Protein AF-A0A8S0TX26-F1 (afdb_monomer_lite)

pLDDT: mean 80.78, std 22.2, range [23.48, 98.69]

InterPro domains:
  IPR025846 Trichome birefringence-like, N-terminal domain [PF14416] (56-109)
  IPR026057 Trichome birefringence-like, C-terminal domain [PF13839] (110-289)
  IPR029962 Trichome birefringence-like family [PTHR32285] (37-302)

Sequence (323 aa):
MASTHKLILGRWKIIYSFPSIAGLFFIAYVIGALYLRGDSQRVLENQMMPNDSILHCNLFSGKWVYDNISYPSYKGNQCSLMEEDFACEKYGRKDLNYQKWRWQPNDCDLPRFNATALLEKLRGKKLTFAGDSLNRNQFMSMVCLIESSFPPSSFKSLIFKENSIIFKATDYNATIEFYWSPLLVESNCDYMASHGVRDRIFRVHAIEKHARKWTDADILVFDSYMWWLLPKMKLLWGSFGNSDAIYKEVGMRHRRYEMALNTWSDWLEFHVNRTRTKLFFMSLSPYHSVYVYYFLLMKGKTNKIKIKIQGLHDRKMAKMLVE

Structure (mmCIF, N/CA/C/O backbone):
data_AF-A0A8S0TX26-F1
#
_entry.id   AF-A0A8S0TX26-F1
#
loop_
_atom_site.group_PDB
_atom_site.id
_atom_site.type_symbol
_atom_site.label_atom_id
_atom_site.label_alt_id
_atom_site.label_comp_id
_atom_site.label_asym_id
_atom_site.label_entity_id
_atom_site.label_seq_id
_atom_site.pdbx_PDB_ins_code
_atom_site.Cartn_x
_atom_site.Cartn_y
_atom_site.Cartn_z
_atom_site.occupancy
_atom_site.B_iso_or_equiv
_atom_site.auth_seq_id
_atom_site.auth_comp_id
_atom_site.auth_asym_id
_atom_site.auth_atom_id
_atom_site.pdbx_PDB_model_num
ATOM 1 N N . MET A 1 1 ? 13.507 -79.087 66.111 1.00 37.75 1 MET A N 1
ATOM 2 C CA . MET A 1 1 ? 13.582 -77.901 65.232 1.00 37.75 1 MET A CA 1
ATOM 3 C C . MET A 1 1 ? 12.193 -77.603 64.698 1.00 37.75 1 MET A C 1
ATOM 5 O O . MET A 1 1 ? 11.712 -78.331 63.847 1.00 37.75 1 MET A O 1
ATOM 9 N N . ALA A 1 2 ? 11.552 -76.566 65.224 1.00 36.03 2 ALA A N 1
ATOM 10 C CA . ALA A 1 2 ? 10.431 -75.883 64.589 1.00 36.03 2 ALA A CA 1
ATOM 11 C C . ALA A 1 2 ? 10.483 -74.439 65.099 1.00 36.03 2 ALA A C 1
ATOM 13 O O . ALA A 1 2 ? 10.298 -74.195 66.287 1.00 36.03 2 ALA A O 1
ATOM 14 N N . SER A 1 3 ? 10.853 -73.513 64.218 1.00 34.75 3 SER A N 1
ATOM 15 C CA . SER A 1 3 ? 10.916 -72.078 64.489 1.00 34.75 3 SER A CA 1
ATOM 16 C C . SER A 1 3 ? 9.966 -71.390 63.518 1.00 34.75 3 SER A C 1
ATOM 18 O O . SER A 1 3 ? 10.126 -71.460 62.302 1.00 34.75 3 SER A O 1
ATOM 20 N N . THR A 1 4 ? 8.924 -70.808 64.092 1.00 35.38 4 THR A N 1
ATOM 21 C CA . THR A 1 4 ? 7.819 -70.086 63.464 1.00 35.38 4 THR A CA 1
ATOM 22 C C . THR A 1 4 ? 8.268 -68.758 62.850 1.00 35.38 4 THR A C 1
ATOM 24 O O . THR A 1 4 ? 8.725 -67.870 63.568 1.00 35.38 4 THR A O 1
ATOM 27 N N . HIS A 1 5 ? 8.045 -68.577 61.546 1.00 37.78 5 HIS A N 1
ATOM 28 C CA . HIS A 1 5 ? 8.129 -67.276 60.877 1.00 37.78 5 HIS A CA 1
ATOM 29 C C . HIS A 1 5 ? 6.822 -66.486 61.062 1.00 37.78 5 HIS A C 1
ATOM 31 O O . HIS A 1 5 ? 5.750 -66.934 60.660 1.00 37.78 5 HIS A O 1
ATOM 37 N N . LYS A 1 6 ? 6.914 -65.292 61.661 1.00 37.41 6 LYS A N 1
ATOM 38 C CA . LYS A 1 6 ? 5.826 -64.304 61.724 1.00 37.41 6 LYS A CA 1
ATOM 39 C C . LYS A 1 6 ? 5.833 -63.440 60.457 1.00 37.41 6 LYS A C 1
ATOM 41 O O . LYS A 1 6 ? 6.790 -62.712 60.215 1.00 37.41 6 LYS A O 1
ATOM 46 N N . LEU A 1 7 ? 4.746 -63.498 59.687 1.00 35.72 7 LEU A N 1
ATOM 47 C CA . LEU A 1 7 ? 4.409 -62.543 58.627 1.00 35.72 7 LEU A CA 1
ATOM 48 C C . LEU A 1 7 ? 3.854 -61.255 59.256 1.00 35.72 7 LEU A C 1
ATOM 50 O O . LEU A 1 7 ? 2.847 -61.285 59.961 1.00 35.72 7 LEU A O 1
ATOM 54 N N . ILE A 1 8 ? 4.515 -60.123 59.007 1.00 41.69 8 ILE A N 1
ATOM 55 C CA . ILE A 1 8 ? 4.059 -58.790 59.417 1.00 41.69 8 ILE A CA 1
ATOM 56 C C . ILE A 1 8 ? 3.176 -58.225 58.297 1.00 41.69 8 ILE A C 1
ATOM 58 O O . ILE A 1 8 ? 3.664 -57.901 57.217 1.00 41.69 8 ILE A O 1
ATOM 62 N N . LEU A 1 9 ? 1.871 -58.103 58.556 1.00 35.81 9 LEU A N 1
ATOM 63 C CA . LEU A 1 9 ? 0.909 -57.416 57.689 1.00 35.81 9 LEU A CA 1
ATOM 64 C C . LEU A 1 9 ? 0.929 -55.907 57.991 1.00 35.81 9 LEU A C 1
ATOM 66 O O . LEU A 1 9 ? 0.431 -55.458 59.024 1.00 35.81 9 LEU A O 1
ATOM 70 N N . GLY A 1 10 ? 1.513 -55.119 57.087 1.00 40.06 10 GLY A N 1
ATOM 71 C CA . GLY A 1 10 ? 1.487 -53.656 57.139 1.00 40.06 10 GLY A CA 1
ATOM 72 C C . GLY A 1 10 ? 0.103 -53.100 56.790 1.00 40.06 10 GLY A C 1
ATOM 73 O O . GLY A 1 10 ? -0.396 -53.287 55.682 1.00 40.06 10 GLY A O 1
ATOM 74 N N . ARG A 1 11 ? -0.521 -52.394 57.739 1.00 36.84 11 ARG A N 1
ATOM 75 C CA . ARG A 1 11 ? -1.767 -51.633 57.548 1.00 36.84 11 ARG A CA 1
ATOM 76 C C . ARG A 1 11 ? -1.481 -50.376 56.715 1.00 36.84 11 ARG A C 1
ATOM 78 O O . ARG A 1 11 ? -0.851 -49.447 57.213 1.00 36.84 11 ARG A O 1
ATOM 85 N N . TRP A 1 12 ? -1.996 -50.305 55.491 1.00 34.91 12 TRP A N 1
ATOM 86 C CA . TRP A 1 12 ? -2.067 -49.051 54.736 1.00 34.91 12 TRP A CA 1
ATOM 87 C C . TRP A 1 12 ? -3.161 -48.158 55.343 1.00 34.91 12 TRP A C 1
ATOM 89 O O . TRP A 1 12 ? -4.347 -48.467 55.248 1.00 34.91 12 TRP A O 1
ATOM 99 N N . LYS A 1 13 ? -2.777 -47.055 55.997 1.00 34.38 13 LYS A N 1
ATOM 100 C CA . LYS A 1 13 ? -3.702 -45.962 56.339 1.00 34.38 13 LYS A CA 1
ATOM 101 C C . LYS A 1 13 ? -3.802 -45.031 55.131 1.00 34.38 13 LYS A C 1
ATOM 103 O O . LYS A 1 13 ? -2.868 -44.285 54.859 1.00 34.38 13 LYS A O 1
ATOM 108 N N . ILE A 1 14 ? -4.936 -45.051 54.435 1.00 44.44 14 ILE A N 1
ATOM 109 C CA . ILE A 1 14 ? -5.301 -43.993 53.487 1.00 44.44 14 ILE A CA 1
ATOM 110 C C . ILE A 1 14 ? -5.726 -42.785 54.326 1.00 44.44 14 ILE A C 1
ATOM 112 O O . ILE A 1 14 ? -6.793 -42.782 54.937 1.00 44.44 14 ILE A O 1
ATOM 116 N N . ILE A 1 15 ? -4.851 -41.786 54.415 1.00 39.59 15 ILE A N 1
ATOM 117 C CA . ILE A 1 15 ? -5.167 -40.485 55.005 1.00 39.59 15 ILE A CA 1
ATOM 118 C C . ILE A 1 15 ? -5.748 -39.634 53.876 1.00 39.59 15 ILE A C 1
ATOM 120 O O . ILE A 1 15 ? -5.020 -39.217 52.978 1.00 39.59 15 ILE A O 1
ATOM 124 N N . TYR A 1 16 ? -7.056 -39.379 53.907 1.00 42.09 16 TYR A N 1
ATOM 125 C CA . TYR A 1 16 ? -7.650 -38.334 53.078 1.00 42.09 16 TYR A CA 1
ATOM 126 C C . TYR A 1 16 ? -7.205 -36.977 53.630 1.00 42.09 16 TYR A C 1
ATOM 128 O O . TYR A 1 16 ? -7.664 -36.534 54.681 1.00 42.09 16 TYR A O 1
ATOM 136 N N . SER A 1 17 ? -6.264 -36.336 52.938 1.00 46.31 17 SER A N 1
ATOM 137 C CA . SER A 1 17 ? -5.929 -34.933 53.168 1.00 46.31 17 SER A CA 1
ATOM 138 C C . SER A 1 17 ? -7.065 -34.092 52.586 1.00 46.31 17 SER A C 1
ATOM 140 O O . SER A 1 17 ? -7.283 -34.094 51.375 1.00 46.31 17 SER A O 1
ATOM 142 N N . PHE A 1 18 ? -7.837 -33.426 53.448 1.00 52.75 18 PHE A N 1
ATOM 143 C CA . PHE A 1 18 ? -8.788 -32.407 53.011 1.00 52.75 18 PHE A CA 1
ATOM 144 C C . PHE A 1 18 ? -8.022 -31.360 52.187 1.00 52.75 18 PHE A C 1
ATOM 146 O O . PHE A 1 18 ? -6.988 -30.880 52.664 1.00 52.75 18 PHE A O 1
ATOM 153 N N . PRO A 1 19 ? -8.478 -30.985 50.977 1.00 55.34 19 PRO A N 1
ATOM 154 C CA . PRO A 1 19 ? -7.856 -29.882 50.267 1.00 55.34 19 PRO A CA 1
ATOM 155 C C . PRO A 1 19 ? -7.955 -28.652 51.169 1.00 55.34 19 PRO A C 1
ATOM 157 O O . PRO A 1 19 ? -9.045 -28.275 51.600 1.00 55.34 19 PRO A O 1
ATOM 160 N N . SER A 1 20 ? -6.801 -28.064 51.499 1.00 73.44 20 SER A N 1
ATOM 161 C CA . SER A 1 20 ? -6.730 -26.776 52.188 1.00 73.44 20 SER A CA 1
ATOM 162 C C . SER A 1 20 ? -7.726 -25.818 51.534 1.00 73.44 20 SER A C 1
ATOM 164 O O . SER A 1 20 ? -7.831 -25.791 50.307 1.00 73.44 20 SER A O 1
ATOM 166 N N . ILE A 1 21 ? -8.453 -25.033 52.331 1.00 74.88 21 ILE A N 1
ATOM 167 C CA . ILE A 1 21 ? -9.421 -24.031 51.851 1.00 74.88 21 ILE A CA 1
ATOM 168 C C . ILE A 1 21 ? -8.802 -23.156 50.739 1.00 74.88 21 ILE A C 1
ATOM 170 O O . ILE A 1 21 ? -9.473 -22.811 49.768 1.00 74.88 21 ILE A O 1
ATOM 174 N N . ALA A 1 22 ? -7.491 -22.897 50.809 1.00 75.12 22 ALA A N 1
ATOM 175 C CA . ALA A 1 22 ? -6.730 -22.200 49.772 1.00 75.12 22 ALA A CA 1
ATOM 176 C C . ALA A 1 22 ? -6.730 -22.910 48.398 1.00 75.12 22 ALA A C 1
ATOM 178 O O . ALA A 1 22 ? -6.797 -22.252 47.363 1.00 75.12 22 ALA A O 1
ATOM 179 N N . GLY A 1 23 ? -6.695 -24.244 48.368 1.00 79.06 23 GLY A N 1
ATOM 180 C CA . GLY A 1 23 ? -6.759 -25.040 47.140 1.00 79.06 23 GLY A CA 1
ATOM 181 C C . GLY A 1 23 ? -8.124 -24.967 46.453 1.00 79.06 23 GLY A C 1
ATOM 182 O O . GLY A 1 23 ? -8.186 -24.891 45.228 1.00 79.06 23 GLY A O 1
ATOM 183 N N . LEU A 1 24 ? -9.215 -24.903 47.225 1.00 82.88 24 LEU A N 1
ATOM 184 C CA . LEU A 1 24 ? -10.562 -24.707 46.676 1.00 82.88 24 LEU A CA 1
ATOM 185 C C . LEU A 1 24 ? -10.712 -23.321 46.038 1.00 82.88 24 LEU A C 1
ATOM 187 O O . LEU A 1 24 ? -11.251 -23.215 44.937 1.00 82.88 24 LEU A O 1
ATOM 191 N N . PHE A 1 25 ? -10.171 -22.275 46.673 1.00 84.31 25 PHE A N 1
ATOM 192 C CA . PHE A 1 25 ? -10.143 -20.932 46.086 1.00 84.31 25 PHE A CA 1
ATOM 193 C C . PHE A 1 25 ? -9.295 -20.865 44.813 1.00 84.31 25 PHE A C 1
ATOM 195 O O . PHE A 1 25 ? -9.702 -20.218 43.851 1.00 84.31 25 PHE A O 1
ATOM 202 N N . PHE A 1 26 ? -8.159 -21.565 44.767 1.00 84.38 26 PHE A N 1
ATOM 203 C CA . PHE A 1 26 ? -7.331 -21.629 43.563 1.00 84.38 26 PHE A CA 1
ATOM 204 C C . PHE A 1 26 ? -8.058 -22.324 42.404 1.00 84.38 26 PHE A C 1
ATOM 206 O O . PHE A 1 26 ? -8.065 -21.813 41.288 1.00 84.38 26 PHE A O 1
ATOM 213 N N . ILE A 1 27 ? -8.738 -23.445 42.666 1.00 86.81 27 ILE A N 1
ATOM 214 C CA . ILE A 1 27 ? -9.533 -24.151 41.651 1.00 86.81 27 ILE A CA 1
ATOM 215 C C . ILE A 1 27 ? -10.696 -23.275 41.168 1.00 86.81 27 ILE A C 1
ATOM 217 O O . ILE A 1 27 ? -10.902 -23.152 39.963 1.00 86.81 27 ILE A O 1
ATOM 221 N N . ALA A 1 28 ? -11.421 -22.620 42.080 1.00 86.88 28 ALA A N 1
ATOM 222 C CA . ALA A 1 28 ? -12.508 -21.709 41.722 1.00 86.88 28 ALA A CA 1
ATOM 223 C C . ALA A 1 28 ? -12.010 -20.515 40.892 1.00 86.88 28 ALA A C 1
ATOM 225 O O . ALA A 1 28 ? -12.652 -20.142 39.913 1.00 86.88 28 ALA A O 1
ATOM 226 N N . TYR A 1 29 ? -10.841 -19.960 41.230 1.00 89.38 29 TYR A N 1
ATOM 227 C CA . TYR A 1 29 ? -10.194 -18.906 40.450 1.00 89.38 29 TYR A CA 1
ATOM 228 C C . TYR A 1 29 ? -9.808 -19.388 39.048 1.00 89.38 29 TYR A C 1
ATOM 230 O O . TYR A 1 29 ? -10.101 -18.706 38.070 1.00 89.38 29 TYR A O 1
ATOM 238 N N . VAL A 1 30 ? -9.206 -20.576 38.924 1.00 88.69 30 VAL A N 1
ATOM 239 C CA . VAL A 1 30 ? -8.825 -21.155 37.626 1.00 88.69 30 VAL A CA 1
ATOM 240 C C . VAL A 1 30 ? -10.058 -21.436 36.767 1.00 88.69 30 VAL A C 1
ATOM 242 O O . VAL A 1 30 ? -10.069 -21.079 35.592 1.00 88.69 30 VAL A O 1
ATOM 245 N N . ILE A 1 31 ? -11.120 -22.011 37.338 1.00 85.81 31 ILE A N 1
ATOM 246 C CA . ILE A 1 31 ? -12.386 -22.251 36.628 1.00 85.81 31 ILE A CA 1
ATOM 247 C C . ILE A 1 31 ? -13.025 -20.922 36.217 1.00 85.81 31 ILE A C 1
ATOM 249 O O . ILE A 1 31 ? -13.437 -20.785 35.069 1.00 85.81 31 ILE A O 1
ATOM 253 N N . GLY A 1 32 ? -13.053 -19.927 37.108 1.00 84.56 32 GLY A N 1
ATOM 254 C CA . GLY A 1 32 ? -13.553 -18.587 36.806 1.00 84.56 32 GLY A CA 1
ATOM 255 C C . GLY A 1 32 ? -12.766 -17.914 35.681 1.00 84.56 32 GLY A C 1
ATOM 256 O O . GLY A 1 32 ? -13.361 -17.386 34.747 1.00 84.56 32 GLY A O 1
ATOM 257 N N . ALA A 1 33 ? -11.436 -18.001 35.703 1.00 80.88 33 ALA A N 1
ATOM 258 C CA . ALA A 1 33 ? -10.572 -17.465 34.656 1.00 80.88 33 ALA A CA 1
ATOM 259 C C . ALA A 1 33 ? -10.767 -18.187 33.312 1.00 80.88 33 ALA A C 1
ATOM 261 O O . ALA A 1 33 ? -10.815 -17.537 32.269 1.00 80.88 33 ALA A O 1
ATOM 262 N N . LEU A 1 34 ? -10.919 -19.516 33.319 1.00 80.38 34 LEU A N 1
ATOM 263 C CA . LEU A 1 34 ? -11.203 -20.302 32.114 1.00 80.38 34 LEU A CA 1
ATOM 264 C C . LEU A 1 34 ? -12.598 -20.007 31.553 1.00 80.38 34 LEU A C 1
ATOM 266 O O . LEU A 1 34 ? -12.746 -19.899 30.337 1.00 80.38 34 LEU A O 1
ATOM 270 N N . TYR A 1 35 ? -13.598 -19.828 32.417 1.00 81.88 35 TYR A N 1
ATOM 271 C CA . TYR A 1 35 ? -14.960 -19.480 32.018 1.00 81.88 35 TYR A CA 1
ATOM 272 C C . TYR A 1 35 ? -15.019 -18.070 31.421 1.00 81.88 35 TYR A C 1
ATOM 274 O O . TYR A 1 35 ? -15.540 -17.895 30.324 1.00 81.88 35 TYR A O 1
ATOM 282 N N . LEU A 1 36 ? -14.395 -17.082 32.074 1.00 76.06 36 LEU A N 1
ATOM 283 C CA . LEU A 1 36 ? -14.297 -15.709 31.566 1.00 76.06 36 LEU A CA 1
ATOM 284 C C . LEU A 1 36 ? -13.525 -15.639 30.241 1.00 76.06 36 LEU A C 1
ATOM 286 O O . LEU A 1 36 ? -13.911 -14.900 29.336 1.00 76.06 36 LEU A O 1
ATOM 290 N N . ARG A 1 37 ? -12.461 -16.439 30.090 1.00 73.00 37 ARG A N 1
ATOM 291 C CA . ARG A 1 37 ? -11.714 -16.549 28.830 1.00 73.00 37 ARG A CA 1
ATOM 292 C C . ARG A 1 37 ? -12.554 -17.192 27.725 1.00 73.00 37 ARG A C 1
ATOM 294 O O . ARG A 1 37 ? -12.541 -16.697 26.603 1.00 73.00 37 ARG A O 1
ATOM 301 N N . GLY A 1 38 ? -13.290 -18.260 28.036 1.00 68.19 38 GLY A N 1
ATOM 302 C CA . GLY A 1 38 ? -14.172 -18.945 27.089 1.00 68.19 38 GLY A CA 1
ATOM 303 C C . GLY A 1 38 ? -15.346 -18.081 26.625 1.00 68.19 38 GLY A C 1
ATOM 304 O O . GLY A 1 38 ? -15.673 -18.082 25.440 1.00 68.19 38 GLY A O 1
ATOM 305 N N . ASP A 1 39 ? -15.939 -17.302 27.530 1.00 66.69 39 ASP A N 1
ATOM 306 C CA . ASP A 1 39 ? -17.042 -16.390 27.219 1.00 66.69 39 ASP A CA 1
ATOM 307 C C . ASP A 1 39 ? -16.563 -15.190 26.386 1.00 66.69 39 ASP A C 1
ATOM 309 O O . ASP A 1 39 ? -17.142 -14.872 25.348 1.00 66.69 39 ASP A O 1
ATOM 313 N N . SER A 1 40 ? -15.413 -14.604 26.743 1.00 62.31 40 SER A N 1
ATOM 314 C CA . SER A 1 40 ? -14.764 -13.562 25.935 1.00 62.31 40 SER A CA 1
ATOM 315 C C . SER A 1 40 ? -14.428 -14.050 24.522 1.00 62.31 40 SER A C 1
ATOM 317 O O . SER A 1 40 ? -14.649 -13.325 23.551 1.00 62.31 40 SER A O 1
ATOM 319 N N . GLN A 1 41 ? -13.948 -15.289 24.390 1.00 53.91 41 GLN A N 1
ATOM 320 C CA . GLN A 1 41 ? -13.608 -15.877 23.098 1.00 53.91 41 GLN A CA 1
ATOM 321 C C . GLN A 1 41 ? -14.856 -16.169 22.249 1.00 53.91 41 GLN A C 1
ATOM 323 O O . GLN A 1 41 ? -14.846 -15.877 21.057 1.00 53.91 41 GLN A O 1
ATOM 328 N N . ARG A 1 42 ? -15.959 -16.633 22.857 1.00 54.09 42 ARG A N 1
ATOM 329 C CA . ARG A 1 42 ? -17.259 -16.812 22.181 1.00 54.09 42 ARG A CA 1
ATOM 330 C C . ARG A 1 42 ? -17.886 -15.498 21.718 1.00 54.09 42 ARG A C 1
ATOM 332 O O . ARG A 1 42 ? -18.418 -15.426 20.612 1.00 54.09 42 ARG A O 1
ATOM 339 N N . VAL A 1 43 ? -17.829 -14.450 22.539 1.00 57.12 43 VAL A N 1
ATOM 340 C CA . VAL A 1 43 ? -18.325 -13.113 22.167 1.00 57.12 43 VAL A CA 1
ATOM 341 C C . VAL A 1 43 ? -17.514 -12.544 21.002 1.00 57.12 43 VAL A C 1
ATOM 343 O O . VAL A 1 43 ? -18.092 -12.000 20.060 1.00 57.12 43 VAL A O 1
ATOM 346 N N . LEU A 1 44 ? -16.191 -12.724 21.023 1.00 54.84 44 LEU A N 1
ATOM 347 C CA . LEU A 1 44 ? -15.311 -12.309 19.935 1.00 54.84 44 LEU A CA 1
ATOM 348 C C . LEU A 1 44 ? -15.602 -13.093 18.643 1.00 54.84 44 LEU A C 1
ATOM 350 O O . LEU A 1 44 ? -15.700 -12.493 17.577 1.00 54.84 44 LEU A O 1
ATOM 354 N N . GLU A 1 45 ? -15.814 -14.406 18.732 1.00 52.47 45 GLU A N 1
ATOM 355 C CA . GLU A 1 45 ? -16.151 -15.269 17.593 1.00 52.47 45 GLU A CA 1
ATOM 356 C C . GLU A 1 45 ? -17.492 -14.874 16.943 1.00 52.47 45 GLU A C 1
ATOM 358 O O . GLU A 1 45 ? -17.566 -14.710 15.723 1.00 52.47 45 GLU A O 1
ATOM 363 N N . ASN A 1 46 ? -18.512 -14.566 17.753 1.00 52.75 46 ASN A N 1
ATOM 364 C CA . ASN A 1 46 ? -19.806 -14.057 17.280 1.00 52.75 46 ASN A CA 1
ATOM 365 C C . ASN A 1 46 ? -19.719 -12.658 16.635 1.00 52.75 46 ASN A C 1
ATOM 367 O O . ASN A 1 46 ? -20.531 -12.334 15.772 1.00 52.75 46 ASN A O 1
ATOM 371 N N . GLN A 1 47 ? -18.738 -11.829 17.011 1.00 54.06 47 GLN A N 1
ATOM 372 C CA . GLN A 1 47 ? -18.451 -10.553 16.337 1.00 54.06 47 GLN A CA 1
ATOM 373 C C . GLN A 1 47 ? -17.570 -10.713 15.084 1.00 54.06 47 GLN A C 1
ATOM 375 O O . GLN A 1 47 ? -17.507 -9.807 14.251 1.00 54.06 47 GLN A O 1
ATOM 380 N N . MET A 1 48 ? -16.851 -11.832 14.954 1.00 51.44 48 MET A N 1
ATOM 381 C CA . MET A 1 48 ? -15.857 -12.068 13.903 1.00 51.44 48 MET A CA 1
ATOM 382 C C . MET A 1 48 ? -16.406 -12.758 12.656 1.00 51.44 48 MET A C 1
ATOM 384 O O . MET A 1 48 ? -15.763 -12.635 11.601 1.00 51.44 48 MET A O 1
ATOM 388 N N . MET A 1 49 ? -17.537 -13.461 12.772 1.00 46.47 49 MET A N 1
ATOM 389 C CA . MET A 1 49 ? -18.232 -14.079 11.646 1.00 46.47 49 MET A CA 1
ATOM 390 C C . MET A 1 49 ? -18.777 -12.980 10.722 1.00 46.47 49 MET A C 1
ATOM 392 O O . MET A 1 49 ? -19.569 -12.145 11.165 1.00 46.47 49 MET A O 1
ATOM 396 N N . PRO A 1 50 ? -18.348 -12.923 9.447 1.00 53.12 50 PRO A N 1
ATOM 397 C CA . PRO A 1 50 ? -18.989 -12.054 8.473 1.00 53.12 50 PRO A CA 1
ATOM 398 C C . PRO A 1 50 ? -20.470 -12.420 8.425 1.00 53.12 50 PRO A C 1
ATOM 400 O O . PRO A 1 50 ? -20.804 -13.597 8.317 1.00 53.12 50 PRO A O 1
ATOM 403 N N . ASN A 1 51 ? -21.354 -11.430 8.517 1.00 56.84 51 ASN A N 1
ATOM 404 C CA . ASN A 1 51 ? -22.771 -11.659 8.258 1.00 56.84 51 ASN A CA 1
ATOM 405 C C . ASN A 1 51 ? -22.895 -12.288 6.854 1.00 56.84 51 ASN A C 1
ATOM 407 O O . ASN A 1 51 ? -22.229 -11.800 5.940 1.00 56.84 51 ASN A O 1
ATOM 411 N N . ASP A 1 52 ? -23.703 -13.338 6.666 1.00 55.44 52 ASP A N 1
ATOM 412 C CA . ASP A 1 52 ? -23.823 -14.068 5.380 1.00 55.44 52 ASP A CA 1
ATOM 413 C C . ASP A 1 52 ? -24.126 -13.124 4.196 1.00 55.44 52 ASP A C 1
ATOM 415 O O . ASP A 1 52 ? -23.712 -13.347 3.059 1.00 55.44 52 ASP A O 1
ATOM 419 N N . SER A 1 53 ? -24.773 -11.992 4.488 1.00 57.69 53 SER A N 1
ATOM 420 C CA . SER A 1 53 ? -25.018 -10.894 3.547 1.00 57.69 53 SER A CA 1
ATOM 421 C C . SER A 1 53 ? -23.749 -10.248 2.966 1.00 57.69 53 SER A C 1
ATOM 423 O O . SER A 1 53 ? -23.768 -9.815 1.817 1.00 57.69 53 SER A O 1
ATOM 425 N N . ILE A 1 54 ? -22.635 -10.189 3.705 1.00 64.81 54 ILE A N 1
ATOM 426 C CA . ILE A 1 54 ? -21.370 -9.581 3.250 1.00 64.81 54 ILE A CA 1
ATOM 427 C C . ILE A 1 54 ? -20.660 -10.478 2.229 1.00 64.81 54 ILE A C 1
ATOM 429 O O . ILE A 1 54 ? -20.036 -9.962 1.305 1.00 64.81 54 ILE A O 1
ATOM 433 N N . LEU A 1 55 ? -20.775 -11.805 2.352 1.00 66.94 55 LEU A N 1
ATOM 434 C CA . LEU A 1 55 ? -20.114 -12.765 1.455 1.00 66.94 55 LEU A CA 1
ATOM 435 C C . LEU A 1 55 ? -20.606 -12.665 0.002 1.00 66.94 55 LEU A C 1
ATOM 437 O O . LEU A 1 55 ? -19.832 -12.906 -0.922 1.00 66.94 55 LEU A O 1
ATOM 441 N N . HIS A 1 56 ? -21.856 -12.244 -0.203 1.00 78.56 56 HIS A N 1
ATOM 442 C CA . HIS A 1 56 ? -22.443 -12.004 -1.526 1.00 78.56 56 HIS A CA 1
ATOM 443 C C . HIS A 1 56 ? -22.522 -10.517 -1.909 1.00 78.56 56 HIS A C 1
ATOM 445 O O . HIS A 1 56 ? -23.008 -10.182 -2.990 1.00 78.56 56 HIS A O 1
ATOM 451 N N . CYS A 1 57 ? -22.036 -9.618 -1.051 1.00 87.50 57 CYS A N 1
ATOM 452 C CA . CYS A 1 57 ? -22.113 -8.182 -1.273 1.00 87.50 57 CYS A CA 1
ATOM 453 C C . CYS A 1 57 ? -20.973 -7.685 -2.163 1.00 87.50 57 CYS A C 1
ATOM 455 O O . CYS A 1 57 ? -19.790 -7.837 -1.847 1.00 87.50 57 CYS A O 1
ATOM 457 N N . ASN A 1 58 ? -21.316 -6.995 -3.252 1.00 89.38 58 ASN A N 1
ATOM 458 C CA . ASN A 1 58 ? -20.315 -6.293 -4.041 1.00 89.38 58 ASN A CA 1
ATOM 459 C C . ASN A 1 58 ? -19.885 -4.994 -3.339 1.00 89.38 58 ASN A C 1
ATOM 461 O O . ASN A 1 58 ? -20.479 -3.932 -3.535 1.00 89.38 58 ASN A O 1
ATOM 465 N N . LEU A 1 59 ? -18.794 -5.067 -2.574 1.00 89.62 59 LEU A N 1
ATOM 466 C CA . LEU A 1 59 ? -18.252 -3.940 -1.806 1.00 89.62 59 LEU A CA 1
ATOM 467 C C . LEU A 1 59 ? -17.809 -2.747 -2.669 1.00 89.62 59 LEU A C 1
ATOM 469 O O . LEU A 1 59 ? -17.654 -1.646 -2.146 1.00 89.62 59 LEU A O 1
ATOM 473 N N . PHE A 1 60 ? -17.619 -2.933 -3.976 1.00 90.31 60 PHE A N 1
ATOM 474 C CA . PHE A 1 60 ? -17.121 -1.903 -4.896 1.00 90.31 60 PHE A CA 1
ATOM 475 C C . PHE A 1 60 ? -18.233 -1.215 -5.699 1.00 90.31 60 PHE A C 1
ATOM 477 O O . PHE A 1 60 ? -17.965 -0.267 -6.440 1.00 90.31 60 PHE A O 1
ATOM 484 N N . SER A 1 61 ? -19.484 -1.659 -5.551 1.00 92.62 61 SER A N 1
ATOM 485 C CA . SER A 1 61 ? -20.658 -1.062 -6.191 1.00 92.62 61 SER A CA 1
ATOM 486 C C . SER A 1 61 ? -21.529 -0.379 -5.145 1.00 92.62 61 SER A C 1
ATOM 488 O O . SER A 1 61 ? -22.070 -1.018 -4.246 1.00 92.62 61 SER A O 1
ATOM 490 N N . GLY A 1 62 ? -21.661 0.939 -5.250 1.00 94.75 62 GLY A N 1
ATOM 491 C CA . GLY A 1 62 ? -22.276 1.734 -4.200 1.00 94.75 62 GLY A CA 1
ATOM 492 C C . GLY A 1 62 ? -22.249 3.224 -4.492 1.00 94.75 62 GLY A C 1
ATOM 493 O O . GLY A 1 62 ? -22.093 3.663 -5.637 1.00 94.75 62 GLY A O 1
ATOM 494 N N . LYS A 1 63 ? -22.402 4.013 -3.433 1.00 95.06 63 LYS A N 1
ATOM 495 C CA . LYS A 1 63 ? -22.385 5.475 -3.492 1.00 95.06 63 LYS A CA 1
ATOM 496 C C . LYS A 1 63 ? -21.717 6.070 -2.263 1.00 95.06 63 LYS A C 1
ATOM 498 O O . LYS A 1 63 ? -21.741 5.499 -1.176 1.00 95.06 63 LYS A O 1
ATOM 503 N N . TRP A 1 64 ? -21.173 7.267 -2.438 1.00 95.50 64 TRP A N 1
ATOM 504 C CA . TRP A 1 64 ? -20.757 8.103 -1.322 1.00 95.50 64 TRP A CA 1
ATOM 505 C C . TRP A 1 64 ? -21.987 8.685 -0.625 1.00 95.50 64 TRP A C 1
ATOM 507 O O . TRP A 1 64 ? -22.870 9.252 -1.272 1.00 95.50 64 TRP A O 1
ATOM 517 N N . VAL A 1 65 ? -22.041 8.533 0.693 1.00 96.25 65 VAL A N 1
ATOM 518 C CA . VAL A 1 65 ? -23.085 9.070 1.566 1.00 96.25 65 VAL A CA 1
ATOM 519 C C . VAL A 1 65 ? -22.428 10.024 2.550 1.00 96.25 65 VAL A C 1
ATOM 521 O O . VAL A 1 65 ? -21.378 9.720 3.116 1.00 96.25 65 VAL A O 1
ATOM 524 N N . TYR A 1 66 ? -23.033 11.193 2.726 1.00 96.19 66 TYR A N 1
ATOM 525 C CA . TYR A 1 66 ? -22.572 12.165 3.704 1.00 96.19 66 TYR A CA 1
ATOM 526 C C . TYR A 1 66 ? -23.057 11.759 5.098 1.00 96.19 66 TYR A C 1
ATOM 528 O O . TYR A 1 66 ? -24.252 11.558 5.307 1.00 96.19 66 TYR A O 1
ATOM 536 N N . ASP A 1 67 ? -22.128 11.638 6.037 1.00 93.88 67 ASP A N 1
ATOM 537 C CA . ASP A 1 67 ? -22.359 11.249 7.421 1.00 93.88 67 ASP A CA 1
ATOM 538 C C . ASP A 1 67 ? -21.503 12.134 8.331 1.00 93.88 67 ASP A C 1
ATOM 540 O O . ASP A 1 67 ? -20.298 11.951 8.478 1.00 93.88 67 ASP A O 1
ATOM 544 N N . ASN A 1 68 ? -22.133 13.135 8.934 1.00 93.94 68 ASN A N 1
ATOM 545 C CA . ASN A 1 68 ? -21.488 14.036 9.884 1.00 93.94 68 ASN A CA 1
ATOM 546 C C . ASN A 1 68 ? -21.612 13.568 11.343 1.00 93.94 68 ASN A C 1
ATOM 548 O O . ASN A 1 68 ? -21.162 14.293 12.228 1.00 93.94 68 ASN A O 1
ATOM 552 N N . ILE A 1 69 ? -22.244 12.417 11.590 1.00 92.31 69 ILE A N 1
ATOM 553 C CA . ILE A 1 69 ? -22.480 11.875 12.931 1.00 92.31 69 ILE A CA 1
ATOM 554 C C . ILE A 1 69 ? -21.387 10.866 13.272 1.00 92.31 69 ILE A C 1
ATOM 556 O O . ILE A 1 69 ? -20.833 10.910 14.367 1.00 92.31 69 ILE A O 1
ATOM 560 N N . SER A 1 70 ? -21.081 9.952 12.346 1.00 88.06 70 SER A N 1
ATOM 561 C CA . SER A 1 70 ? -20.153 8.843 12.593 1.00 88.06 70 SER A CA 1
ATOM 562 C C . SER A 1 70 ? -18.778 8.987 11.928 1.00 88.06 70 SER A C 1
ATOM 564 O O . SER A 1 70 ? -17.881 8.207 12.243 1.00 88.06 70 SER A O 1
ATOM 566 N N . TYR A 1 71 ? -18.587 9.986 11.055 1.00 90.75 71 TYR A N 1
ATOM 567 C CA . TYR A 1 71 ? -17.320 10.249 10.365 1.00 90.75 71 TYR A CA 1
ATOM 568 C C . TYR A 1 71 ? -16.719 11.626 10.707 1.00 90.75 71 TYR A C 1
ATOM 570 O O . TYR A 1 71 ? -17.457 12.585 10.954 1.00 90.75 71 TYR A O 1
ATOM 578 N N . PRO A 1 72 ? -15.377 11.755 10.667 1.00 90.38 72 PRO A N 1
ATOM 579 C CA . PRO A 1 72 ? -14.409 10.718 10.288 1.00 90.38 72 PRO A CA 1
ATOM 580 C C . PRO A 1 72 ? -14.195 9.657 11.374 1.00 90.38 72 PRO A C 1
ATOM 582 O O . PRO A 1 72 ? -14.354 9.929 12.560 1.00 90.38 72 PRO A O 1
ATOM 585 N N . SER A 1 73 ? -13.780 8.454 10.965 1.00 88.12 73 SER A N 1
ATOM 586 C CA . SER A 1 73 ? -13.485 7.345 11.888 1.00 88.12 73 SER A CA 1
ATOM 587 C C . SER A 1 73 ? -12.306 7.623 12.831 1.00 88.12 73 SER A C 1
ATOM 589 O O . SER A 1 73 ? -12.173 6.957 13.849 1.00 88.12 73 SER A O 1
ATOM 591 N N . TYR A 1 74 ? -11.462 8.601 12.500 1.00 90.75 74 TYR A N 1
ATOM 592 C CA . TYR A 1 74 ? -10.434 9.166 13.371 1.00 90.75 74 TYR A CA 1
ATOM 593 C C . TYR A 1 74 ? -10.174 10.621 12.971 1.00 90.75 74 TYR A C 1
ATOM 595 O O . TYR A 1 74 ? -10.376 11.002 11.815 1.00 90.75 74 TYR A O 1
ATOM 603 N N . LYS A 1 75 ? -9.693 11.448 13.902 1.00 88.88 75 LYS A N 1
ATOM 604 C CA . LYS A 1 75 ? -9.254 12.812 13.579 1.00 88.88 75 LYS A CA 1
ATOM 605 C C . LYS A 1 75 ? -7.784 12.793 13.183 1.00 88.88 75 LYS A C 1
ATOM 607 O O . LYS A 1 75 ? -6.943 12.319 13.943 1.00 88.88 75 LYS A O 1
ATOM 612 N N . GLY A 1 76 ? -7.465 13.32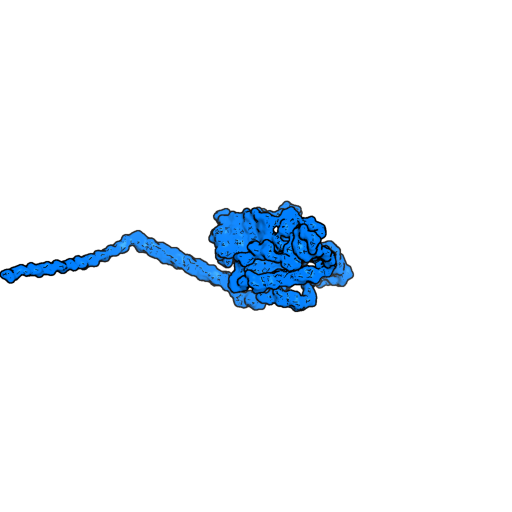5 12.003 1.00 85.75 76 GLY A N 1
ATOM 613 C CA . GLY A 1 76 ? -6.095 13.312 11.479 1.00 85.75 76 GLY A CA 1
ATOM 614 C C . GLY A 1 76 ? -5.089 14.003 12.404 1.00 85.75 76 GLY A C 1
ATOM 615 O O . GLY A 1 76 ? -3.993 13.492 12.595 1.00 85.75 76 GLY A O 1
ATOM 616 N N . ASN A 1 77 ? -5.490 15.105 13.043 1.00 86.31 77 ASN A N 1
ATOM 617 C CA . ASN A 1 77 ? -4.671 15.855 14.001 1.00 86.31 77 ASN A CA 1
ATOM 618 C C . ASN A 1 77 ? -4.442 15.140 15.353 1.00 86.31 77 ASN A C 1
ATOM 620 O O . ASN A 1 77 ? -3.618 15.598 16.139 1.00 86.31 77 ASN A O 1
ATOM 624 N N . GLN A 1 78 ? -5.152 14.039 15.630 1.00 87.94 78 GLN A N 1
ATOM 625 C CA . GLN A 1 78 ? -4.999 13.233 16.848 1.00 87.94 78 GLN A CA 1
ATOM 626 C C . GLN A 1 78 ? -4.162 11.965 16.631 1.00 87.94 78 GLN A C 1
ATOM 628 O O . GLN A 1 78 ? -3.778 11.322 17.605 1.00 87.94 78 GLN A O 1
ATOM 633 N N . CYS A 1 79 ? -3.876 11.591 15.381 1.00 90.06 79 CYS A N 1
ATOM 634 C CA . CYS A 1 79 ? -2.992 10.470 15.079 1.00 90.06 79 CYS A CA 1
ATOM 635 C C . CYS A 1 79 ? -1.537 10.929 15.216 1.00 90.06 79 CYS A C 1
ATOM 637 O O . CYS A 1 79 ? -1.065 11.741 14.420 1.00 90.06 79 CYS A O 1
ATOM 639 N N . SER A 1 80 ? -0.824 10.410 16.216 1.00 88.56 80 SER A N 1
ATOM 640 C CA . SER A 1 80 ? 0.576 10.778 16.466 1.00 88.56 80 SER A CA 1
ATOM 641 C C . SER A 1 80 ? 1.529 10.230 15.402 1.00 88.56 80 SER A C 1
ATOM 643 O O . SER A 1 80 ? 2.628 10.748 15.226 1.00 88.56 80 SER A O 1
ATOM 645 N N . LEU A 1 81 ? 1.086 9.205 14.672 1.00 88.12 81 LEU A N 1
ATOM 646 C CA . LEU A 1 81 ? 1.846 8.540 13.617 1.00 88.12 81 LEU A CA 1
ATOM 647 C C . LEU A 1 81 ? 1.632 9.179 12.236 1.00 88.12 81 LEU A C 1
ATOM 649 O O . LEU A 1 81 ? 2.300 8.786 11.282 1.00 88.12 81 LEU A O 1
ATOM 653 N N . MET A 1 82 ? 0.716 10.151 12.123 1.00 90.38 82 MET A N 1
ATOM 654 C CA . MET A 1 82 ? 0.369 10.792 10.858 1.00 90.38 82 MET A CA 1
ATOM 655 C C . MET A 1 82 ? 1.582 11.474 10.230 1.00 90.38 82 MET A C 1
ATOM 657 O O . MET A 1 82 ? 2.219 12.342 10.826 1.00 90.38 82 MET A O 1
ATOM 661 N N . GLU A 1 83 ? 1.838 11.137 8.975 1.00 90.38 83 GLU A N 1
ATOM 662 C CA . GLU A 1 83 ? 2.896 11.771 8.208 1.00 90.38 83 GLU A CA 1
ATOM 663 C C . GLU A 1 83 ? 2.501 13.127 7.639 1.00 90.38 83 GLU A C 1
ATOM 665 O O . GLU A 1 83 ? 1.334 13.394 7.340 1.00 90.38 83 GLU A O 1
ATOM 670 N N . GLU A 1 84 ? 3.508 13.971 7.433 1.00 90.75 84 GLU A N 1
ATOM 671 C CA . GLU A 1 84 ? 3.318 15.354 7.011 1.00 90.75 84 GLU A CA 1
ATOM 672 C C . GLU A 1 84 ? 2.609 15.465 5.657 1.00 90.75 84 GLU A C 1
ATOM 674 O O . GLU A 1 84 ? 1.652 16.232 5.535 1.00 90.75 84 GLU A O 1
ATOM 679 N N . ASP A 1 85 ? 2.978 14.612 4.695 1.00 89.75 85 ASP A N 1
ATOM 680 C CA . ASP A 1 85 ? 2.379 14.554 3.354 1.00 89.75 85 ASP A CA 1
ATOM 681 C C . ASP A 1 85 ? 0.859 14.298 3.371 1.00 89.75 85 ASP A C 1
ATOM 683 O O . ASP A 1 85 ? 0.152 14.640 2.421 1.00 89.75 85 ASP A O 1
ATOM 687 N N . PHE A 1 86 ? 0.335 13.701 4.449 1.00 92.25 86 PHE A N 1
ATOM 688 C CA . PHE A 1 86 ? -1.078 13.338 4.590 1.00 92.25 86 PHE A CA 1
ATOM 689 C C . PHE A 1 86 ? -1.841 14.234 5.584 1.00 92.25 86 PHE A C 1
ATOM 691 O O . PHE A 1 86 ? -3.069 14.160 5.673 1.00 92.25 86 PHE A O 1
ATOM 698 N N . ALA A 1 87 ? -1.154 15.119 6.314 1.00 92.69 87 ALA A N 1
ATOM 699 C CA . ALA A 1 87 ? -1.723 15.913 7.402 1.00 92.69 87 ALA A CA 1
ATOM 700 C C . ALA A 1 87 ? -2.350 17.243 6.926 1.00 92.69 87 ALA A C 1
ATOM 702 O O . ALA A 1 87 ? -1.995 18.319 7.407 1.00 92.69 87 ALA A O 1
ATOM 703 N N . CYS A 1 88 ? -3.315 17.201 6.000 1.00 93.06 88 CYS A N 1
ATOM 704 C CA . CYS A 1 88 ? -3.859 18.410 5.354 1.00 93.06 88 CYS A CA 1
ATOM 705 C C . CYS A 1 88 ? -4.343 19.506 6.328 1.00 93.06 88 CYS A C 1
ATOM 707 O O . CYS A 1 88 ? -4.147 20.690 6.064 1.00 93.06 88 CYS A O 1
ATOM 709 N N . GLU A 1 89 ? -4.987 19.128 7.437 1.00 91.56 89 GLU A N 1
ATOM 710 C CA . GLU A 1 89 ? -5.482 20.077 8.449 1.00 91.56 89 GLU A CA 1
ATOM 711 C C . GLU A 1 89 ? -4.329 20.794 9.169 1.00 91.56 89 GLU A C 1
ATOM 713 O O . GLU A 1 89 ? -4.359 22.017 9.306 1.00 91.56 89 GLU A O 1
ATOM 718 N N . LYS A 1 90 ? -3.271 20.054 9.540 1.00 90.38 90 LYS A N 1
ATOM 719 C CA . LYS A 1 90 ? -2.039 20.604 10.138 1.00 90.38 90 LYS A CA 1
ATOM 720 C C . LYS A 1 90 ? -1.405 21.655 9.220 1.00 90.38 90 LYS A C 1
ATOM 722 O O . LYS A 1 90 ? -0.914 22.668 9.706 1.00 90.38 90 LYS A O 1
ATOM 727 N N . TYR A 1 91 ? -1.474 21.444 7.904 1.00 92.25 91 TYR A N 1
ATOM 728 C CA . TYR A 1 91 ? -0.935 22.354 6.885 1.00 92.25 91 TYR A CA 1
ATOM 729 C C . TYR A 1 91 ? -1.960 23.358 6.333 1.00 92.25 91 TYR A C 1
ATOM 731 O O . TYR A 1 91 ? -1.783 23.906 5.247 1.00 92.25 91 TYR A O 1
ATOM 739 N N . GLY A 1 92 ? -3.019 23.650 7.093 1.00 93.06 92 GLY A N 1
ATOM 740 C CA . GLY A 1 92 ? -3.854 24.832 6.873 1.00 93.06 92 GLY A CA 1
ATOM 741 C C . GLY A 1 92 ? -5.108 24.620 6.030 1.00 93.06 92 GLY A C 1
ATOM 742 O O . GLY A 1 92 ? -5.817 25.593 5.756 1.00 93.06 92 GLY A O 1
ATOM 743 N N . ARG A 1 93 ? -5.444 23.382 5.641 1.00 94.75 93 ARG A N 1
ATOM 744 C CA . ARG A 1 93 ? -6.731 23.106 4.989 1.00 94.75 93 ARG A CA 1
ATOM 745 C C . ARG A 1 93 ? -7.884 23.317 5.975 1.00 94.75 93 ARG A C 1
ATOM 747 O O . ARG A 1 93 ? -7.980 22.613 6.975 1.00 94.75 93 ARG A O 1
ATOM 754 N N . LYS A 1 94 ? -8.783 24.256 5.663 1.00 94.31 94 LYS A N 1
ATOM 755 C CA . LYS A 1 94 ? -9.918 24.637 6.529 1.00 94.31 94 LYS A CA 1
ATOM 756 C C . LYS A 1 94 ? -11.233 23.940 6.174 1.00 94.31 94 LYS A C 1
ATOM 758 O O . LYS A 1 94 ? -12.102 23.796 7.029 1.00 94.31 94 LYS A O 1
ATOM 763 N N . ASP A 1 95 ? -11.412 23.514 4.926 1.00 95.00 95 ASP A N 1
ATOM 764 C CA . ASP A 1 95 ? -12.605 22.787 4.496 1.00 95.00 95 ASP A CA 1
ATOM 765 C C . ASP A 1 95 ? -12.511 21.313 4.923 1.00 95.00 95 ASP A C 1
ATOM 767 O O . ASP A 1 95 ? -11.851 20.507 4.280 1.00 95.00 95 ASP A O 1
ATOM 771 N N . LEU A 1 96 ? -13.169 20.936 6.024 1.00 92.69 96 LEU A N 1
ATOM 772 C CA . LEU A 1 96 ? -13.089 19.570 6.582 1.00 92.69 96 LEU A CA 1
ATOM 773 C C . LEU A 1 96 ? -14.259 18.658 6.182 1.00 92.69 96 LEU A C 1
ATOM 775 O O . LEU A 1 96 ? -14.308 17.492 6.563 1.00 92.69 96 LEU A O 1
ATOM 779 N N . ASN A 1 97 ? -15.207 19.146 5.378 1.00 94.56 97 ASN A N 1
ATOM 780 C CA . ASN A 1 97 ? -16.385 18.360 4.990 1.00 94.56 97 ASN A CA 1
ATOM 781 C C . ASN A 1 97 ? -16.048 17.137 4.118 1.00 94.56 97 ASN A C 1
ATOM 783 O O . ASN A 1 97 ? -16.851 16.211 4.058 1.00 94.56 97 ASN A O 1
ATOM 787 N N . TYR A 1 98 ? -14.865 17.087 3.489 1.00 92.44 98 TYR A N 1
ATOM 788 C CA . TYR A 1 98 ? -14.410 15.896 2.758 1.00 92.44 98 TYR A CA 1
ATOM 789 C C . TYR A 1 98 ? -14.222 14.674 3.674 1.00 92.44 98 TYR A C 1
ATOM 791 O O . TYR A 1 98 ? -14.350 13.547 3.210 1.00 92.44 98 TYR A O 1
ATOM 799 N N . GLN A 1 99 ? -13.971 14.885 4.970 1.00 93.75 99 GLN A N 1
ATOM 800 C CA . GLN A 1 99 ? -13.768 13.821 5.959 1.00 93.75 99 GLN A CA 1
ATOM 801 C C . GLN A 1 99 ? -15.076 13.136 6.391 1.00 93.75 99 GLN A C 1
ATOM 803 O O . GLN A 1 99 ? -15.041 12.090 7.031 1.00 93.75 99 GLN A O 1
ATOM 808 N N . LYS A 1 100 ? -16.230 13.724 6.049 1.00 95.38 100 LYS A N 1
ATOM 809 C CA . LYS A 1 100 ? -17.574 13.290 6.471 1.00 95.38 100 LYS A CA 1
ATOM 810 C C . LYS A 1 100 ? -18.274 12.422 5.423 1.00 95.38 100 LYS A C 1
ATOM 812 O O . LYS A 1 100 ? -19.493 12.300 5.426 1.00 95.38 100 LYS A O 1
ATOM 817 N N . TRP A 1 101 ? -17.529 11.876 4.469 1.00 94.38 101 TRP A N 1
ATOM 818 C CA . TRP A 1 101 ? -18.072 10.997 3.441 1.00 94.38 101 TRP A CA 1
ATOM 819 C C . TRP A 1 101 ? -17.728 9.551 3.756 1.00 94.38 101 TRP A C 1
ATOM 821 O O . TRP A 1 101 ? -16.572 9.222 4.015 1.00 94.38 101 TRP A O 1
ATOM 831 N N . ARG A 1 102 ? -18.734 8.681 3.675 1.00 94.00 102 ARG A N 1
ATOM 832 C CA . ARG A 1 102 ? -18.576 7.234 3.801 1.00 94.00 102 ARG A CA 1
ATOM 833 C C . ARG A 1 102 ? -19.052 6.524 2.547 1.00 94.00 102 ARG A C 1
ATOM 835 O O . ARG A 1 102 ? -19.992 6.969 1.887 1.00 94.00 102 ARG A O 1
ATOM 842 N N . TRP A 1 103 ? -18.409 5.414 2.225 1.00 94.19 103 TRP A N 1
ATOM 843 C CA . TRP A 1 103 ? -18.852 4.547 1.143 1.00 94.19 103 TRP A CA 1
ATOM 844 C C . TRP A 1 103 ? -19.988 3.637 1.627 1.00 94.19 103 TRP A C 1
ATOM 846 O O . TRP A 1 103 ? -19.892 3.046 2.702 1.00 94.19 103 TRP A O 1
ATOM 856 N N . GLN A 1 104 ? -21.064 3.541 0.847 1.00 94.38 104 GLN A N 1
ATOM 857 C CA . GLN A 1 104 ? -22.204 2.657 1.095 1.00 94.38 104 GLN A CA 1
ATOM 858 C C . GLN A 1 104 ? -22.367 1.708 -0.099 1.00 94.38 104 GLN A C 1
ATOM 860 O O . GLN A 1 104 ? -22.811 2.171 -1.158 1.00 94.38 104 GLN A O 1
ATOM 865 N N . PRO A 1 105 ? -22.031 0.412 0.048 1.00 94.06 105 PRO A N 1
ATOM 866 C CA . PRO A 1 105 ? -22.385 -0.609 -0.932 1.00 94.06 105 PRO A CA 1
ATOM 867 C C . PRO A 1 105 ? -23.903 -0.675 -1.144 1.00 94.06 105 PRO A C 1
ATOM 869 O O . PRO A 1 105 ? -24.676 -0.350 -0.242 1.00 94.06 105 PRO A O 1
ATOM 872 N N . ASN A 1 106 ? -24.335 -1.078 -2.340 1.00 92.94 106 ASN A N 1
ATOM 873 C CA . ASN A 1 106 ? -25.766 -1.172 -2.657 1.00 92.94 106 ASN A CA 1
ATOM 874 C C . ASN A 1 106 ? -26.458 -2.329 -1.927 1.00 92.94 106 ASN A C 1
ATOM 876 O O . ASN A 1 106 ? -27.618 -2.193 -1.545 1.00 92.94 106 ASN A O 1
ATOM 880 N N . ASP A 1 107 ? -25.742 -3.439 -1.745 1.00 91.75 107 ASP A N 1
ATOM 881 C CA . ASP A 1 107 ? -26.336 -4.722 -1.356 1.00 91.75 107 ASP A CA 1
ATOM 882 C C . ASP A 1 107 ? -26.122 -5.057 0.130 1.00 91.75 107 ASP A C 1
ATOM 884 O O . ASP A 1 107 ? -26.647 -6.050 0.628 1.00 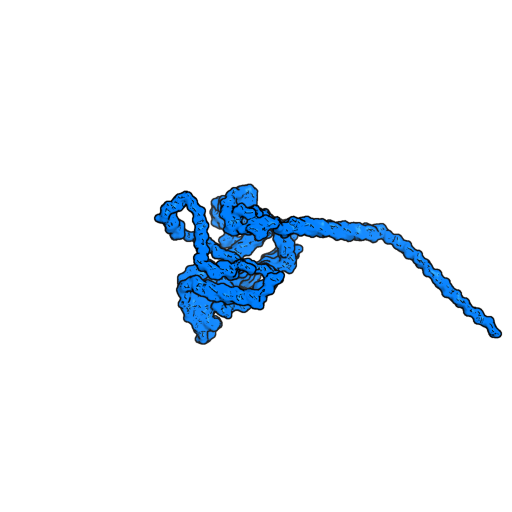91.75 107 ASP A O 1
ATOM 888 N N . CYS A 1 108 ? -25.342 -4.246 0.851 1.00 90.81 108 CYS A N 1
ATOM 889 C CA . CYS A 1 108 ? -25.063 -4.453 2.267 1.00 90.81 108 CYS A CA 1
ATOM 890 C C . CYS A 1 108 ? -24.571 -3.180 2.963 1.00 90.81 108 CYS A C 1
ATOM 892 O O . CYS A 1 108 ? -24.114 -2.227 2.326 1.00 90.81 108 CYS A O 1
ATOM 894 N N . ASP A 1 109 ? -24.596 -3.218 4.294 1.00 88.94 109 ASP A N 1
ATOM 895 C CA . ASP A 1 109 ? -23.947 -2.231 5.147 1.00 88.94 109 ASP A CA 1
ATOM 896 C C . ASP A 1 109 ? -22.543 -2.685 5.546 1.00 88.94 109 ASP A C 1
ATOM 898 O O . ASP A 1 109 ? -22.324 -3.827 5.957 1.00 88.94 109 ASP A O 1
ATOM 902 N N . LEU A 1 110 ? -21.582 -1.763 5.460 1.00 87.81 110 LEU A N 1
ATOM 903 C CA . LEU A 1 110 ? -20.248 -1.999 5.996 1.00 87.81 110 LEU A CA 1
ATOM 904 C C . LEU A 1 110 ? -20.297 -1.946 7.528 1.00 87.81 110 LEU A C 1
ATOM 906 O O . LEU A 1 110 ? -20.821 -0.973 8.083 1.00 87.81 110 LEU A O 1
ATOM 910 N N . PRO A 1 111 ? -19.721 -2.938 8.230 1.00 88.25 111 PRO A N 1
ATOM 911 C CA . PRO A 1 111 ? -19.616 -2.871 9.677 1.00 88.25 111 PRO A CA 1
ATOM 912 C C . PRO A 1 111 ? -18.757 -1.670 10.078 1.00 88.25 111 PRO A C 1
ATOM 914 O O . PRO A 1 111 ? -17.798 -1.303 9.389 1.00 88.25 111 PRO A O 1
ATOM 917 N N . ARG A 1 112 ? -19.079 -1.061 11.224 1.00 86.81 112 ARG A N 1
ATOM 918 C CA . ARG A 1 112 ? -18.215 -0.027 11.800 1.00 86.81 112 ARG A CA 1
ATOM 919 C C . ARG A 1 112 ? -16.838 -0.613 12.088 1.00 86.81 112 ARG A C 1
ATOM 921 O O . ARG A 1 112 ? -16.719 -1.749 12.546 1.00 86.81 112 ARG A O 1
ATOM 928 N N . PHE A 1 113 ? -15.806 0.186 11.838 1.00 89.69 113 PHE A N 1
ATOM 929 C CA . PHE A 1 113 ? -14.442 -0.215 12.133 1.00 89.69 113 PHE A CA 1
ATOM 930 C C . PHE A 1 113 ? -14.280 -0.499 13.632 1.00 89.69 113 PHE A C 1
ATOM 932 O O . PHE A 1 113 ? -14.668 0.311 14.472 1.00 89.69 113 PHE A O 1
ATOM 939 N N . ASN A 1 114 ? -13.691 -1.650 13.949 1.00 88.94 114 ASN A N 1
ATOM 940 C CA . ASN A 1 114 ? -13.359 -2.059 15.305 1.00 88.94 114 ASN A CA 1
ATOM 941 C C . ASN A 1 114 ? -11.890 -2.505 15.326 1.00 88.94 114 ASN A C 1
ATOM 943 O O . ASN A 1 114 ? -11.543 -3.561 14.789 1.00 88.94 114 ASN A O 1
ATOM 947 N N . ALA A 1 115 ? -11.031 -1.682 15.932 1.00 90.69 115 ALA A N 1
ATOM 948 C CA . ALA A 1 115 ? -9.593 -1.930 15.987 1.00 90.69 115 ALA A CA 1
ATOM 949 C C . ALA A 1 115 ? -9.245 -3.213 16.749 1.00 90.69 115 ALA A C 1
ATOM 951 O O . ALA A 1 115 ? -8.382 -3.965 16.304 1.00 90.69 115 ALA A O 1
ATOM 952 N N . THR A 1 116 ? -9.931 -3.487 17.863 1.00 90.69 116 THR A N 1
ATOM 953 C CA . THR A 1 116 ? -9.733 -4.706 18.658 1.00 90.69 116 THR A CA 1
ATOM 954 C C . THR A 1 116 ? -10.048 -5.940 17.826 1.00 90.69 116 THR A C 1
ATOM 956 O O . THR A 1 116 ? -9.221 -6.839 17.735 1.00 90.69 116 THR A O 1
ATOM 959 N N . ALA A 1 117 ? -11.190 -5.959 17.133 1.00 91.19 117 ALA A N 1
ATOM 960 C CA . ALA A 1 117 ? -11.555 -7.076 16.264 1.00 91.19 117 ALA A CA 1
ATOM 961 C C . ALA A 1 117 ? -10.538 -7.290 15.127 1.00 91.19 117 ALA A C 1
ATOM 963 O O . ALA A 1 117 ? -10.185 -8.432 14.826 1.00 91.19 117 ALA A O 1
ATOM 964 N N . LEU A 1 118 ? -10.036 -6.211 14.511 1.00 92.94 118 LEU A N 1
ATOM 965 C CA . LEU A 1 118 ? -8.974 -6.305 13.504 1.00 92.94 118 LEU A CA 1
ATOM 966 C C . LEU A 1 118 ? -7.691 -6.898 14.100 1.00 92.94 118 LEU A C 1
ATOM 968 O O . LEU A 1 118 ? -7.104 -7.807 13.517 1.00 92.94 118 LEU A O 1
ATOM 972 N N . LEU A 1 119 ? -7.248 -6.404 15.253 1.00 93.31 119 LEU A N 1
ATOM 973 C CA . LEU A 1 119 ? -5.997 -6.845 15.863 1.00 93.31 119 LEU A CA 1
ATOM 974 C C . LEU A 1 119 ? -6.060 -8.252 16.436 1.00 93.31 119 LEU A C 1
ATOM 976 O O . LEU A 1 119 ? -5.064 -8.962 16.366 1.00 93.31 119 LEU A O 1
ATOM 980 N N . GLU A 1 120 ? -7.217 -8.693 16.919 1.00 94.12 120 GLU A N 1
ATOM 981 C CA . GLU A 1 120 ? -7.437 -10.099 17.249 1.00 94.12 120 GLU A CA 1
ATOM 982 C C . GLU A 1 120 ? -7.315 -10.986 16.003 1.00 94.12 120 GLU A C 1
ATOM 984 O O . GLU A 1 120 ? -6.657 -12.025 16.043 1.00 94.12 120 GLU A O 1
ATOM 989 N N . LYS A 1 121 ? -7.844 -10.553 14.846 1.00 93.94 121 LYS A N 1
ATOM 990 C CA . LYS A 1 121 ? -7.631 -11.268 13.570 1.00 93.94 121 LYS A CA 1
ATOM 991 C C . LYS A 1 121 ? -6.156 -11.302 13.154 1.00 93.94 121 LYS A C 1
ATOM 993 O O . LYS A 1 121 ? -5.737 -12.271 12.508 1.00 93.94 121 LYS A O 1
ATOM 998 N N . LEU A 1 122 ? -5.395 -10.270 13.522 1.00 96.31 122 LEU A N 1
ATOM 999 C CA . LEU A 1 122 ? -3.956 -10.131 13.284 1.00 96.31 122 LEU A CA 1
ATOM 1000 C C . LEU A 1 122 ? -3.081 -10.670 14.428 1.00 96.31 122 LEU A C 1
ATOM 1002 O O . LEU A 1 122 ? -1.859 -10.539 14.355 1.00 96.31 122 LEU A O 1
ATOM 1006 N N . ARG A 1 123 ? -3.656 -11.277 15.473 1.00 96.62 123 ARG A N 1
ATOM 1007 C CA . ARG A 1 123 ? -2.888 -11.742 16.630 1.00 96.62 123 ARG A CA 1
ATOM 1008 C C . ARG A 1 123 ? -1.854 -12.782 16.201 1.00 96.62 123 ARG A C 1
ATOM 1010 O O . ARG A 1 123 ? -2.206 -13.802 15.609 1.00 96.62 123 ARG A O 1
ATOM 1017 N N . GLY A 1 124 ? -0.583 -12.517 16.501 1.00 97.75 124 GLY A N 1
ATOM 1018 C CA . GLY A 1 124 ? 0.542 -13.361 16.084 1.00 97.75 124 GLY A CA 1
ATOM 1019 C C . GLY A 1 124 ? 0.822 -13.377 14.576 1.00 97.75 124 GLY A C 1
ATOM 1020 O O . GLY A 1 124 ? 1.536 -14.268 14.124 1.00 97.75 124 GLY A O 1
ATOM 1021 N N . LYS A 1 125 ? 0.258 -12.441 13.799 1.00 98.31 125 LYS A N 1
ATOM 1022 C CA . LYS A 1 125 ? 0.379 -12.391 12.335 1.00 98.31 125 LYS A CA 1
ATOM 1023 C C . LYS A 1 125 ? 1.088 -11.136 11.844 1.00 98.31 125 LYS A C 1
ATOM 1025 O O . LYS A 1 125 ? 1.151 -10.106 12.526 1.00 98.31 125 LYS A O 1
ATOM 1030 N N . LYS A 1 126 ? 1.572 -11.220 10.606 1.00 98.19 126 LYS A N 1
ATOM 1031 C CA . LYS A 1 126 ? 2.168 -10.120 9.849 1.00 98.19 126 LYS A CA 1
ATOM 1032 C C . LYS A 1 126 ? 1.278 -9.737 8.665 1.00 98.19 126 LYS A C 1
ATOM 1034 O O . LYS A 1 126 ? 0.991 -10.567 7.804 1.00 98.19 126 LYS A O 1
ATOM 1039 N N . LEU A 1 127 ? 0.875 -8.470 8.609 1.00 98.56 127 LEU A N 1
ATOM 1040 C CA . LEU A 1 127 ? 0.242 -7.847 7.448 1.00 98.56 127 LEU A CA 1
ATOM 1041 C C . LEU A 1 127 ? 1.246 -6.903 6.786 1.00 98.56 127 LEU A C 1
ATOM 1043 O O . LEU A 1 127 ? 1.786 -6.025 7.456 1.00 98.56 127 LEU A O 1
ATOM 1047 N N . THR A 1 128 ? 1.468 -7.050 5.482 1.00 98.56 128 THR A N 1
ATOM 1048 C CA . THR A 1 128 ? 2.403 -6.210 4.727 1.00 98.56 128 THR A CA 1
ATOM 1049 C C . THR A 1 128 ? 1.723 -5.531 3.542 1.00 98.56 128 THR A C 1
ATOM 1051 O O . THR A 1 128 ? 1.164 -6.191 2.670 1.00 98.56 128 THR A O 1
ATOM 1054 N N . PHE A 1 129 ? 1.819 -4.206 3.496 1.00 98.69 129 PHE A N 1
ATOM 1055 C CA . PHE A 1 129 ? 1.562 -3.383 2.321 1.00 98.69 129 PHE A CA 1
ATOM 1056 C C . PHE A 1 129 ? 2.848 -3.294 1.497 1.00 98.69 129 PHE A C 1
ATOM 1058 O O . PHE A 1 129 ? 3.888 -2.937 2.048 1.00 98.69 129 PHE A O 1
ATOM 1065 N N . ALA A 1 130 ? 2.805 -3.617 0.210 1.00 98.38 130 ALA A N 1
ATOM 1066 C CA . ALA A 1 130 ? 3.964 -3.563 -0.676 1.00 98.38 130 ALA A CA 1
ATOM 1067 C C . ALA A 1 130 ? 3.607 -2.835 -1.975 1.00 98.38 130 ALA A C 1
ATOM 1069 O O . ALA A 1 130 ? 2.847 -3.345 -2.799 1.00 98.38 130 ALA A O 1
ATOM 1070 N N . GLY A 1 131 ? 4.163 -1.639 -2.167 1.00 97.50 131 GLY A N 1
ATOM 1071 C CA . GLY A 1 131 ? 3.807 -0.839 -3.331 1.00 97.50 131 GLY A CA 1
ATOM 1072 C C . GLY A 1 131 ? 4.388 0.564 -3.338 1.00 97.50 131 GLY A C 1
ATOM 1073 O O . GLY A 1 131 ? 5.489 0.806 -2.831 1.00 97.50 131 GLY A O 1
ATOM 1074 N N . ASP A 1 132 ? 3.638 1.479 -3.954 1.00 95.81 132 ASP A N 1
ATOM 1075 C CA . ASP A 1 132 ? 4.005 2.886 -4.109 1.00 95.81 132 ASP A CA 1
ATOM 1076 C C . ASP A 1 132 ? 3.495 3.784 -2.955 1.00 95.81 132 ASP A C 1
ATOM 1078 O O . ASP A 1 132 ? 3.045 3.323 -1.900 1.00 95.81 132 ASP A O 1
ATOM 1082 N N . SER A 1 133 ? 3.623 5.103 -3.120 1.00 95.12 133 SER A N 1
ATOM 1083 C CA . SER A 1 133 ? 3.232 6.105 -2.122 1.00 95.12 133 SER A CA 1
ATOM 1084 C C . SER A 1 133 ? 1.745 6.081 -1.748 1.00 95.12 133 SER A C 1
ATOM 1086 O O . SER A 1 133 ? 1.388 6.509 -0.652 1.00 95.12 133 SER A O 1
ATOM 1088 N N . LEU A 1 134 ? 0.861 5.599 -2.623 1.00 95.31 134 LEU A N 1
ATOM 1089 C CA . LEU A 1 134 ? -0.564 5.477 -2.315 1.00 95.31 134 LEU A CA 1
ATOM 1090 C C . LEU A 1 134 ? -0.839 4.300 -1.384 1.00 95.31 134 LEU A C 1
ATOM 1092 O O . LEU A 1 134 ? -1.645 4.408 -0.462 1.00 95.31 134 LEU A O 1
ATOM 1096 N N . ASN A 1 135 ? -0.119 3.199 -1.562 1.00 96.06 135 ASN A N 1
ATOM 1097 C CA . ASN A 1 135 ? -0.171 2.072 -0.639 1.00 96.06 135 ASN A CA 1
ATOM 1098 C C . ASN A 1 135 ? 0.370 2.446 0.742 1.00 96.06 135 ASN A C 1
ATOM 1100 O O . ASN A 1 135 ? -0.210 2.074 1.760 1.00 96.06 135 ASN A O 1
ATOM 1104 N N . ARG A 1 136 ? 1.418 3.277 0.779 1.00 96.12 136 ARG A N 1
ATOM 1105 C CA . ARG A 1 136 ? 1.908 3.908 2.011 1.00 96.12 136 ARG A CA 1
ATOM 1106 C C . ARG A 1 136 ? 0.837 4.760 2.686 1.00 96.12 136 ARG A C 1
ATOM 1108 O O . ARG A 1 136 ? 0.697 4.720 3.906 1.00 96.12 136 ARG A O 1
ATOM 1115 N N . ASN A 1 137 ? 0.055 5.502 1.901 1.00 96.06 137 ASN A N 1
ATOM 1116 C CA . ASN A 1 137 ? -1.062 6.285 2.418 1.00 96.06 137 ASN A CA 1
ATOM 1117 C C . ASN A 1 137 ? -2.166 5.389 3.009 1.00 96.06 137 ASN A C 1
ATOM 1119 O O . ASN A 1 137 ? -2.672 5.684 4.091 1.00 96.06 137 ASN A O 1
ATOM 1123 N N . GLN A 1 138 ? -2.481 4.260 2.366 1.00 96.25 138 GLN A N 1
ATOM 1124 C CA . GLN A 1 138 ? -3.424 3.272 2.899 1.00 96.25 138 GLN A CA 1
ATOM 1125 C C . GLN A 1 138 ? -2.922 2.631 4.204 1.00 96.25 138 GLN A C 1
ATOM 1127 O O . GLN A 1 138 ? -3.677 2.554 5.176 1.00 96.25 138 GLN A O 1
ATOM 1132 N N . PHE A 1 139 ? -1.646 2.232 4.255 1.00 97.62 139 PHE A N 1
ATOM 1133 C CA . PHE A 1 139 ? -0.986 1.759 5.475 1.00 97.62 139 PHE A CA 1
ATOM 1134 C C . PHE A 1 139 ? -1.117 2.783 6.607 1.00 97.62 139 PHE A C 1
ATOM 1136 O O . PHE A 1 139 ? -1.548 2.437 7.707 1.00 97.62 139 PHE A O 1
ATOM 1143 N N . MET A 1 140 ? -0.806 4.051 6.323 1.00 95.81 140 MET A N 1
ATOM 1144 C CA . MET A 1 140 ? -0.862 5.111 7.325 1.00 95.81 140 MET A CA 1
ATOM 1145 C C . MET A 1 140 ? -2.288 5.344 7.834 1.00 95.81 140 MET A C 1
ATOM 1147 O O . MET A 1 140 ? -2.507 5.472 9.037 1.00 95.81 140 MET A O 1
ATOM 1151 N N . SER A 1 141 ? -3.283 5.305 6.943 1.00 94.88 141 SER A N 1
ATOM 1152 C CA . SER A 1 141 ? -4.692 5.377 7.340 1.00 94.88 141 SER A CA 1
ATOM 1153 C C . SER A 1 141 ? -5.084 4.237 8.286 1.00 94.88 141 SER A C 1
ATOM 1155 O O . SER A 1 141 ? -5.719 4.484 9.312 1.00 94.88 141 SER A O 1
ATOM 1157 N N . MET A 1 142 ? -4.656 3.002 8.000 1.00 95.25 142 MET A N 1
ATOM 1158 C CA . MET A 1 142 ? -4.951 1.849 8.853 1.00 95.25 142 MET A CA 1
ATOM 1159 C C . MET A 1 142 ? -4.284 1.955 10.227 1.00 95.25 142 MET A C 1
ATOM 1161 O O . MET A 1 142 ? -4.914 1.675 11.245 1.00 95.25 142 MET A O 1
ATOM 1165 N N . VAL A 1 143 ? -3.026 2.388 10.273 1.00 94.69 143 VAL A N 1
ATOM 1166 C CA . VAL A 1 143 ? -2.302 2.577 11.533 1.00 94.69 143 VAL A CA 1
ATOM 1167 C C . VAL A 1 143 ? -2.937 3.690 12.375 1.00 94.69 143 VAL A C 1
ATOM 1169 O O . VAL A 1 143 ? -3.111 3.499 13.576 1.00 94.69 143 VAL A O 1
ATOM 1172 N N . CYS A 1 144 ? -3.386 4.793 11.767 1.00 93.38 144 CYS A N 1
ATOM 1173 C CA . CYS A 1 144 ? -4.123 5.845 12.475 1.00 93.38 144 CYS A CA 1
ATOM 1174 C C . CYS A 1 144 ? -5.499 5.389 12.984 1.00 93.38 144 CYS A C 1
ATOM 1176 O O . CYS A 1 144 ? -5.890 5.738 14.099 1.00 93.38 144 CYS A O 1
ATOM 1178 N N . LEU A 1 145 ? -6.231 4.585 12.203 1.00 93.25 145 LEU A N 1
ATOM 1179 C CA . LEU A 1 145 ? -7.487 3.966 12.640 1.00 93.25 145 LEU A CA 1
ATOM 1180 C C . LEU A 1 145 ? -7.273 3.121 13.901 1.00 93.25 145 LEU A C 1
ATOM 1182 O O . LEU A 1 145 ? -8.014 3.252 14.875 1.00 93.25 145 LEU A O 1
ATOM 1186 N N . ILE A 1 146 ? -6.226 2.297 13.897 1.00 92.50 146 ILE A N 1
ATOM 1187 C CA . ILE A 1 146 ? -5.853 1.462 15.038 1.00 92.50 146 ILE A CA 1
ATOM 1188 C C . ILE A 1 146 ? -5.447 2.334 16.228 1.00 92.50 146 ILE A C 1
ATOM 1190 O O . ILE A 1 146 ? -6.020 2.196 17.304 1.00 92.50 146 ILE A O 1
ATOM 1194 N N . GLU A 1 147 ? -4.510 3.264 16.037 1.00 89.50 147 GLU A N 1
ATOM 1195 C CA . GLU A 1 147 ? -4.010 4.141 17.096 1.00 89.50 147 GLU A CA 1
ATOM 1196 C C . GLU A 1 147 ? -5.124 4.949 17.769 1.00 89.50 147 GLU A C 1
ATOM 1198 O O . GLU A 1 147 ? -5.142 5.048 18.993 1.00 89.50 147 GLU A O 1
ATOM 1203 N N . SER A 1 148 ? -6.058 5.503 16.995 1.00 88.19 148 SER A N 1
ATOM 1204 C CA . SER A 1 148 ? -7.163 6.302 17.541 1.00 88.19 148 SER A CA 1
ATOM 1205 C C . SER A 1 148 ? -8.095 5.506 18.460 1.00 88.19 148 SER A C 1
ATOM 1207 O O . SER A 1 148 ? -8.794 6.087 19.286 1.00 88.19 148 SER A O 1
ATOM 1209 N N . SER A 1 149 ? -8.086 4.178 18.330 1.00 84.94 149 SER A N 1
ATOM 1210 C CA . SER A 1 149 ? -8.876 3.258 19.147 1.00 84.94 149 SER A CA 1
ATOM 1211 C C . SER A 1 149 ? -8.067 2.638 20.295 1.00 84.94 149 SER A C 1
ATOM 1213 O O . SER A 1 149 ? -8.615 1.848 21.062 1.00 84.94 149 SER A O 1
ATOM 1215 N N . PHE A 1 150 ? -6.768 2.944 20.412 1.00 80.75 150 PHE A N 1
ATOM 1216 C CA . PHE A 1 150 ? -5.904 2.385 21.453 1.00 80.75 150 PHE A CA 1
ATOM 1217 C C . PHE A 1 150 ? -6.058 3.143 22.771 1.00 80.75 150 PHE A C 1
ATOM 1219 O O . PHE A 1 150 ? -5.959 4.373 22.786 1.00 80.75 150 PHE A O 1
ATOM 1226 N N . PRO A 1 151 ? -6.182 2.430 23.903 1.00 76.56 151 PRO A N 1
ATOM 1227 C CA . PRO A 1 151 ? -5.882 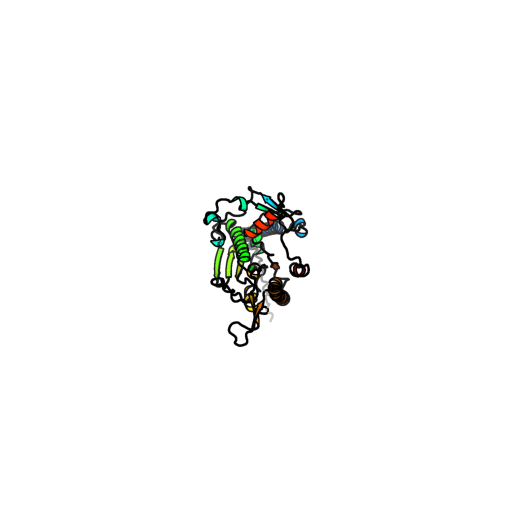3.008 25.201 1.00 76.56 151 PRO A CA 1
ATOM 1228 C C . PRO A 1 151 ? -4.458 3.592 25.212 1.00 76.56 151 PRO A C 1
ATOM 1230 O O . PRO A 1 151 ? -3.543 2.970 24.664 1.00 76.56 151 PRO A O 1
ATOM 1233 N N . PRO A 1 152 ? -4.216 4.734 25.880 1.00 69.75 152 PRO A N 1
ATOM 1234 C CA . PRO A 1 152 ? -2.873 5.307 26.007 1.00 69.75 152 PRO A CA 1
ATOM 1235 C C . PRO A 1 152 ? -1.834 4.351 26.618 1.00 69.75 152 PRO A C 1
ATOM 1237 O O . PRO A 1 152 ? -0.641 4.516 26.391 1.00 69.75 152 PRO A O 1
ATOM 1240 N N . SER A 1 153 ? -2.286 3.355 27.387 1.00 68.75 153 SER A N 1
ATOM 1241 C CA . SER A 1 153 ? -1.461 2.330 28.031 1.00 68.75 153 SER A CA 1
ATOM 1242 C C . SER A 1 153 ? -1.055 1.167 27.122 1.00 68.75 153 SER A C 1
ATOM 1244 O O . SER A 1 153 ? -0.216 0.365 27.524 1.00 68.75 153 SER A O 1
ATOM 1246 N N . SER A 1 154 ? -1.639 1.038 25.927 1.00 78.88 154 SER A N 1
ATOM 1247 C CA . SER A 1 154 ? -1.323 -0.065 25.020 1.00 78.88 154 SER A CA 1
ATOM 1248 C C . SER A 1 154 ? 0.078 0.072 24.432 1.00 78.88 154 SER A C 1
ATOM 1250 O O . SER A 1 154 ? 0.443 1.107 23.865 1.00 78.88 154 SER A O 1
ATOM 1252 N N . PHE A 1 155 ? 0.861 -1.004 24.519 1.00 79.31 155 PHE A N 1
ATOM 1253 C CA . PHE A 1 155 ? 2.238 -1.012 24.039 1.00 79.31 155 PHE A CA 1
ATOM 1254 C C . PHE A 1 155 ? 2.270 -1.107 22.512 1.00 79.31 155 PHE A C 1
ATOM 1256 O O . PHE A 1 155 ? 1.953 -2.138 21.913 1.00 79.31 155 PHE A O 1
ATOM 1263 N N . LYS A 1 156 ? 2.698 -0.017 21.874 1.00 86.25 156 LYS A N 1
ATOM 1264 C CA . LYS A 1 156 ? 2.891 0.084 20.425 1.00 86.25 156 LYS A CA 1
ATOM 1265 C C . LYS A 1 156 ? 4.260 0.666 20.098 1.00 86.25 156 LYS A C 1
ATOM 1267 O O . LYS A 1 156 ? 4.836 1.403 20.893 1.00 86.25 156 LYS A O 1
ATOM 1272 N N . SER A 1 157 ? 4.776 0.351 18.917 1.00 89.31 157 SER A N 1
ATOM 1273 C CA . SER A 1 157 ? 6.005 0.967 18.406 1.00 89.31 157 SER A CA 1
ATOM 1274 C C . SER A 1 157 ? 5.945 1.158 16.898 1.00 89.31 157 SER A C 1
ATOM 1276 O O . SER A 1 157 ? 5.311 0.372 16.191 1.00 89.31 157 SER A O 1
ATOM 1278 N N . LEU A 1 158 ? 6.623 2.202 16.423 1.00 92.44 158 LEU A N 1
ATOM 1279 C CA . LEU A 1 158 ? 6.851 2.464 15.009 1.00 92.44 158 LEU A CA 1
ATOM 1280 C C . LEU A 1 158 ? 8.356 2.391 14.745 1.00 92.44 158 LEU A C 1
ATOM 1282 O O . LEU A 1 158 ? 9.140 3.084 15.391 1.00 92.44 158 LEU A O 1
ATOM 1286 N N . ILE A 1 159 ? 8.760 1.519 13.828 1.00 95.06 159 ILE A N 1
ATOM 1287 C CA . ILE A 1 159 ? 10.161 1.252 13.506 1.00 95.06 159 ILE A CA 1
ATOM 1288 C C . ILE A 1 159 ? 10.386 1.594 12.039 1.00 95.06 159 ILE A C 1
ATOM 1290 O O . ILE A 1 159 ? 9.764 1.004 11.155 1.00 95.06 159 ILE A O 1
ATOM 1294 N N . PHE A 1 160 ? 11.319 2.506 11.790 1.00 94.19 160 PHE A N 1
ATOM 1295 C CA . PHE A 1 160 ? 11.758 2.862 10.448 1.00 94.19 160 PHE A CA 1
ATOM 1296 C C . PHE A 1 160 ? 12.974 2.023 10.067 1.00 94.19 160 PHE A C 1
ATOM 1298 O O . PHE A 1 160 ? 13.950 1.925 10.811 1.00 94.19 160 PHE A O 1
ATOM 1305 N N . LYS A 1 161 ? 12.903 1.402 8.896 1.00 94.81 161 LYS A N 1
ATOM 1306 C CA . LYS A 1 161 ? 14.021 0.754 8.213 1.00 94.81 161 LYS A CA 1
ATOM 1307 C C . LYS A 1 161 ? 14.170 1.397 6.840 1.00 94.81 161 LYS A C 1
ATOM 1309 O O . LYS A 1 161 ? 13.245 2.033 6.354 1.00 94.81 161 LYS A O 1
ATOM 1314 N N . GLU A 1 162 ? 15.306 1.158 6.197 1.00 90.38 162 GLU A N 1
ATOM 1315 C CA . GLU A 1 162 ? 15.672 1.716 4.886 1.00 90.38 162 GLU A CA 1
ATOM 1316 C C . GLU A 1 162 ? 14.508 1.782 3.875 1.00 90.38 162 GLU A C 1
ATOM 1318 O O . GLU A 1 162 ? 14.216 2.843 3.335 1.00 90.38 162 GLU A O 1
ATOM 1323 N N . ASN A 1 163 ? 13.803 0.662 3.686 1.00 95.44 163 ASN A N 1
ATOM 1324 C CA . ASN A 1 163 ? 12.671 0.534 2.764 1.00 95.44 163 ASN A CA 1
ATOM 1325 C C . ASN A 1 163 ? 11.385 0.033 3.436 1.00 95.44 163 ASN A C 1
ATOM 1327 O O . ASN A 1 163 ? 10.458 -0.363 2.731 1.00 95.44 163 ASN A O 1
ATOM 1331 N N . SER A 1 164 ? 11.314 0.043 4.771 1.00 97.19 164 SER A N 1
ATOM 1332 C CA . SER A 1 164 ? 10.120 -0.408 5.494 1.00 97.19 164 SER A CA 1
ATOM 1333 C C . SER A 1 164 ? 9.726 0.531 6.623 1.00 97.19 164 SER A C 1
ATOM 1335 O O . SER A 1 164 ? 10.578 1.056 7.336 1.00 97.19 164 SER A O 1
ATOM 1337 N N . ILE A 1 165 ? 8.423 0.639 6.864 1.00 96.94 165 ILE A N 1
ATOM 1338 C CA . ILE A 1 165 ? 7.858 1.245 8.071 1.00 96.94 165 ILE A CA 1
ATOM 1339 C C . ILE A 1 165 ? 7.055 0.162 8.779 1.00 96.94 165 ILE A C 1
ATOM 1341 O O . ILE A 1 165 ? 6.150 -0.419 8.189 1.00 96.94 165 ILE A O 1
ATOM 1345 N N . ILE A 1 166 ? 7.403 -0.146 10.026 1.00 97.75 166 ILE A N 1
ATOM 1346 C CA . ILE A 1 166 ? 6.827 -1.273 10.762 1.00 97.75 166 ILE A CA 1
ATOM 1347 C C . ILE A 1 166 ? 6.110 -0.751 12.000 1.00 97.75 166 ILE A C 1
ATOM 1349 O O . ILE A 1 166 ? 6.745 -0.229 12.914 1.00 97.75 166 ILE A O 1
ATOM 1353 N N . PHE A 1 167 ? 4.799 -0.946 12.050 1.00 96.62 167 PHE A N 1
ATOM 1354 C CA . PHE A 1 167 ? 3.979 -0.747 13.234 1.00 96.62 167 PHE A CA 1
ATOM 1355 C C . PHE A 1 167 ? 3.805 -2.079 13.971 1.00 96.62 167 PHE A C 1
ATOM 1357 O O . PHE A 1 167 ? 3.368 -3.075 13.388 1.00 96.62 167 PHE A O 1
ATOM 1364 N N . LYS A 1 168 ? 4.137 -2.107 15.263 1.00 95.88 168 LYS A N 1
ATOM 1365 C CA . LYS A 1 168 ? 3.923 -3.272 16.130 1.00 95.88 168 LYS A CA 1
ATOM 1366 C C . LYS A 1 168 ? 2.897 -2.951 17.202 1.00 95.88 168 LYS A C 1
ATOM 1368 O O . LYS A 1 168 ? 3.097 -2.008 17.966 1.00 95.88 168 LYS A O 1
ATOM 1373 N N . ALA A 1 169 ? 1.861 -3.780 17.293 1.00 94.62 169 ALA A N 1
ATOM 1374 C CA . ALA A 1 169 ? 0.932 -3.813 18.417 1.00 94.62 169 ALA A CA 1
ATOM 1375 C C . ALA A 1 169 ? 1.334 -4.966 19.348 1.00 94.62 169 ALA A C 1
ATOM 1377 O O . ALA A 1 169 ? 0.995 -6.127 19.101 1.00 94.62 169 ALA A O 1
ATOM 1378 N N . THR A 1 170 ? 2.102 -4.651 20.392 1.00 92.31 170 THR A N 1
ATOM 1379 C CA . THR A 1 170 ? 2.780 -5.642 21.244 1.00 92.31 170 THR A CA 1
ATOM 1380 C C . THR A 1 170 ? 1.789 -6.534 21.988 1.00 92.31 170 THR A C 1
ATOM 1382 O O . THR A 1 170 ? 1.972 -7.748 22.003 1.00 92.31 170 THR A O 1
ATOM 1385 N N . ASP A 1 171 ? 0.689 -5.968 22.494 1.00 91.12 171 ASP A N 1
ATOM 1386 C CA . ASP A 1 171 ? -0.363 -6.701 23.224 1.00 91.12 171 ASP A CA 1
ATOM 1387 C C . ASP A 1 171 ? -1.035 -7.803 22.375 1.00 91.12 171 ASP A C 1
ATOM 1389 O O . ASP A 1 171 ? -1.605 -8.772 22.888 1.00 91.12 171 ASP A O 1
ATOM 1393 N N . TYR A 1 172 ? -0.946 -7.674 21.049 1.00 93.50 172 TYR A N 1
ATOM 1394 C CA . TYR A 1 172 ? -1.492 -8.620 20.078 1.00 93.50 172 TYR A CA 1
ATOM 1395 C C . TYR A 1 172 ? -0.410 -9.468 19.410 1.00 93.50 172 TYR A C 1
ATOM 1397 O O . TYR A 1 172 ? -0.731 -10.378 18.649 1.00 93.50 172 TYR A O 1
ATOM 1405 N N . ASN A 1 173 ? 0.873 -9.189 19.664 1.00 96.12 173 ASN A N 1
ATOM 1406 C CA . ASN A 1 173 ? 1.976 -9.718 18.864 1.00 96.12 173 ASN A CA 1
ATOM 1407 C C . ASN A 1 173 ? 1.697 -9.572 17.348 1.00 96.12 173 ASN A C 1
ATOM 1409 O O . ASN A 1 173 ? 1.938 -10.488 16.564 1.00 96.12 173 ASN A O 1
ATOM 1413 N N . ALA A 1 174 ? 1.093 -8.448 16.952 1.00 96.94 174 ALA A N 1
ATOM 1414 C CA . ALA A 1 174 ? 0.672 -8.184 15.581 1.00 96.94 174 ALA A CA 1
ATOM 1415 C C . ALA A 1 174 ? 1.635 -7.194 14.923 1.00 96.94 174 ALA A C 1
ATOM 1417 O O . ALA A 1 174 ? 2.009 -6.179 15.523 1.00 96.94 174 ALA A O 1
ATOM 1418 N N . THR A 1 175 ? 2.024 -7.481 13.681 1.00 98.00 175 THR A N 1
ATOM 1419 C CA . THR A 1 175 ? 2.911 -6.624 12.887 1.00 98.00 175 THR A CA 1
ATOM 1420 C C . THR A 1 175 ? 2.185 -6.132 11.646 1.00 98.00 175 THR A C 1
ATOM 1422 O O . THR A 1 175 ? 1.637 -6.925 10.886 1.00 98.00 175 THR A O 1
ATOM 1425 N N . ILE A 1 176 ? 2.213 -4.821 11.429 1.00 98.25 176 ILE A N 1
ATOM 1426 C CA . ILE A 1 176 ? 1.703 -4.168 10.228 1.00 98.25 176 ILE A CA 1
ATOM 1427 C C . ILE A 1 176 ? 2.887 -3.438 9.596 1.00 98.25 176 ILE A C 1
ATOM 1429 O O . ILE A 1 176 ? 3.479 -2.561 10.217 1.00 98.25 176 ILE A O 1
ATOM 1433 N N . GLU A 1 177 ? 3.261 -3.809 8.380 1.00 98.38 177 GLU A N 1
ATOM 1434 C CA . GLU A 1 177 ? 4.429 -3.275 7.681 1.00 98.38 177 GLU A CA 1
ATOM 1435 C C . GLU A 1 177 ? 4.016 -2.604 6.373 1.00 98.38 177 GLU A C 1
ATOM 1437 O O . GLU A 1 177 ? 3.186 -3.126 5.639 1.00 98.38 177 GLU A O 1
ATOM 1442 N N . PHE A 1 178 ? 4.635 -1.475 6.053 1.00 98.44 178 PHE A N 1
ATOM 1443 C CA . PHE A 1 178 ? 4.727 -0.966 4.693 1.00 98.44 178 PHE A CA 1
ATOM 1444 C C . PHE A 1 178 ? 6.126 -1.239 4.148 1.00 98.44 178 PHE A C 1
ATOM 1446 O O . PHE A 1 178 ? 7.104 -0.933 4.826 1.00 98.44 178 PHE A O 1
ATOM 1453 N N . TYR A 1 179 ? 6.218 -1.767 2.929 1.00 98.44 179 TYR A N 1
ATOM 1454 C CA . TYR A 1 179 ? 7.451 -2.029 2.199 1.00 98.44 179 TYR A CA 1
ATOM 1455 C C . TYR A 1 179 ? 7.465 -1.285 0.857 1.00 98.44 179 TYR A C 1
ATOM 1457 O O . TYR A 1 179 ? 6.579 -1.448 0.013 1.00 98.44 179 TYR A O 1
ATOM 1465 N N . TRP A 1 180 ? 8.506 -0.483 0.639 1.00 98.06 180 TRP A N 1
ATOM 1466 C CA . TRP A 1 180 ? 8.675 0.311 -0.573 1.00 98.06 180 TRP A CA 1
ATOM 1467 C C . TRP A 1 180 ? 9.073 -0.558 -1.770 1.00 98.06 180 TRP A C 1
ATOM 1469 O O . TRP A 1 180 ? 10.177 -1.103 -1.826 1.00 98.06 180 TRP A O 1
ATOM 1479 N N . SER A 1 181 ? 8.168 -0.666 -2.742 1.00 97.44 181 SER A N 1
ATOM 1480 C CA . SER A 1 181 ? 8.397 -1.363 -4.015 1.00 97.44 181 SER A CA 1
ATOM 1481 C C . SER A 1 181 ? 7.470 -0.784 -5.091 1.00 97.44 181 SER A C 1
ATOM 1483 O O . SER A 1 181 ? 6.524 -1.433 -5.530 1.00 97.44 181 SER A O 1
ATOM 1485 N N . PRO A 1 182 ? 7.697 0.469 -5.524 1.00 96.56 182 PRO A N 1
ATOM 1486 C CA . PRO A 1 182 ? 6.701 1.238 -6.270 1.00 96.56 182 PRO A CA 1
ATOM 1487 C C . PRO A 1 182 ? 6.348 0.640 -7.638 1.00 96.56 182 PRO A C 1
ATOM 1489 O O . PRO A 1 182 ? 5.258 0.875 -8.157 1.00 96.56 182 PRO A O 1
ATOM 1492 N N . LEU A 1 183 ? 7.259 -0.140 -8.226 1.00 96.69 183 LEU A N 1
ATOM 1493 C CA . LEU A 1 183 ? 7.053 -0.860 -9.485 1.00 96.69 183 LEU A CA 1
ATOM 1494 C C . LEU A 1 183 ? 6.911 -2.380 -9.289 1.00 96.69 183 LEU A C 1
ATOM 1496 O O . LEU A 1 183 ? 6.814 -3.091 -10.285 1.00 96.69 183 LEU A O 1
ATOM 1500 N N . LEU A 1 184 ? 6.890 -2.862 -8.037 1.00 97.31 184 LEU A N 1
ATOM 1501 C CA . LEU A 1 184 ? 6.916 -4.267 -7.585 1.00 97.31 184 LEU A CA 1
ATOM 1502 C C . LEU A 1 184 ? 8.164 -5.065 -7.997 1.00 97.31 184 LEU A C 1
ATOM 1504 O O . LEU A 1 184 ? 8.733 -5.780 -7.174 1.00 97.31 184 LEU A O 1
ATOM 1508 N N . VAL A 1 185 ? 8.604 -4.914 -9.242 1.00 97.56 185 VAL A N 1
ATOM 1509 C CA . VAL A 1 185 ? 9.886 -5.388 -9.762 1.00 97.56 185 VAL A CA 1
ATOM 1510 C C . VAL A 1 185 ? 11.012 -4.405 -9.437 1.00 97.56 185 VAL A C 1
ATOM 1512 O O . VAL A 1 185 ? 10.772 -3.225 -9.170 1.00 97.56 185 VAL A O 1
ATOM 1515 N N . GLU A 1 186 ? 12.249 -4.889 -9.502 1.00 97.69 186 GLU A N 1
ATOM 1516 C CA . GLU A 1 186 ? 13.446 -4.116 -9.192 1.00 97.69 186 GLU A CA 1
ATOM 1517 C C . GLU A 1 186 ? 13.589 -2.899 -10.112 1.00 97.69 186 GLU A C 1
ATOM 1519 O O . GLU A 1 186 ? 13.434 -2.971 -11.339 1.00 97.69 186 GLU A O 1
ATOM 1524 N N . SER A 1 187 ? 13.928 -1.762 -9.512 1.00 97.19 187 SER A N 1
ATOM 1525 C CA . SER A 1 187 ? 14.039 -0.490 -10.209 1.00 97.19 187 SER A CA 1
ATOM 1526 C C . SER A 1 187 ? 15.138 0.403 -9.634 1.00 97.19 187 SER A C 1
ATOM 1528 O O . SER A 1 187 ? 15.619 0.231 -8.515 1.00 97.19 187 SER A O 1
ATOM 1530 N N . ASN A 1 188 ? 15.510 1.441 -10.383 1.00 96.12 188 ASN A N 1
ATOM 1531 C CA . ASN A 1 188 ? 16.388 2.496 -9.865 1.00 96.12 188 ASN A CA 1
ATOM 1532 C C . ASN A 1 188 ? 15.680 3.459 -8.896 1.00 96.12 188 ASN A C 1
ATOM 1534 O O . ASN A 1 188 ? 16.246 4.483 -8.527 1.00 96.12 188 ASN A O 1
ATOM 1538 N N . CYS A 1 189 ? 14.442 3.159 -8.508 1.00 95.25 189 CYS A N 1
ATOM 1539 C CA . CYS A 1 189 ? 13.662 3.968 -7.587 1.00 95.25 189 CYS A CA 1
ATOM 1540 C C . CYS A 1 189 ? 13.286 3.202 -6.308 1.00 95.25 189 CYS A C 1
ATOM 1542 O O . CYS A 1 189 ? 12.369 3.601 -5.591 1.00 95.25 189 CYS A O 1
ATOM 1544 N N . ASP A 1 190 ? 13.989 2.105 -6.027 1.00 95.81 190 ASP A N 1
ATOM 1545 C CA . ASP A 1 190 ? 13.708 1.187 -4.919 1.00 95.81 190 ASP A CA 1
ATOM 1546 C C . ASP A 1 190 ? 14.161 1.700 -3.550 1.00 95.81 190 ASP A C 1
ATOM 1548 O O . ASP A 1 190 ? 14.030 0.974 -2.572 1.00 95.81 190 ASP A O 1
ATOM 1552 N N . TYR A 1 191 ? 14.743 2.895 -3.458 1.00 93.44 191 TYR A N 1
ATOM 1553 C CA . TYR A 1 191 ? 15.219 3.447 -2.193 1.00 93.44 191 TYR A CA 1
ATOM 1554 C C . TYR A 1 191 ? 14.286 4.555 -1.718 1.00 93.44 191 TYR A C 1
ATOM 1556 O O . TYR A 1 191 ? 14.231 5.626 -2.326 1.00 93.44 191 TYR A O 1
ATOM 1564 N N . MET A 1 192 ? 13.558 4.304 -0.627 1.00 91.31 192 MET A N 1
ATOM 1565 C CA . MET A 1 192 ? 12.481 5.175 -0.144 1.00 91.31 192 MET A CA 1
ATOM 1566 C C . MET A 1 192 ? 12.942 6.620 0.089 1.00 91.31 192 MET A C 1
ATOM 1568 O O . MET A 1 192 ? 12.183 7.541 -0.187 1.00 91.31 192 MET A O 1
ATOM 1572 N N . ALA A 1 193 ? 14.180 6.863 0.524 1.00 89.62 193 ALA A N 1
ATOM 1573 C CA . ALA A 1 193 ? 14.662 8.227 0.766 1.00 89.62 193 ALA A CA 1
ATOM 1574 C C . ALA A 1 193 ? 15.215 8.953 -0.485 1.00 89.62 193 ALA A C 1
ATOM 1576 O O . ALA A 1 193 ? 15.444 10.157 -0.434 1.00 89.62 193 ALA A O 1
ATOM 1577 N N . SER A 1 194 ? 15.402 8.275 -1.624 1.00 88.12 194 SER A N 1
ATOM 1578 C CA . SER A 1 194 ? 15.943 8.865 -2.868 1.00 88.12 194 SER A CA 1
ATOM 1579 C C . SER A 1 194 ? 15.276 8.299 -4.129 1.00 88.12 194 SER A C 1
ATOM 1581 O O . SER A 1 194 ? 15.894 8.022 -5.152 1.00 88.12 194 SER A O 1
ATOM 1583 N N . HIS A 1 195 ? 13.954 8.168 -4.077 1.00 88.62 195 HIS A N 1
ATOM 1584 C CA . HIS A 1 195 ? 13.145 7.543 -5.124 1.00 88.62 195 HIS A CA 1
ATOM 1585 C C . HIS A 1 195 ? 12.720 8.500 -6.266 1.00 88.62 195 HIS A C 1
ATOM 1587 O O . HIS A 1 195 ? 12.070 8.092 -7.239 1.00 88.62 195 HIS A O 1
ATOM 1593 N N . GLY A 1 196 ? 13.052 9.791 -6.146 1.00 86.06 196 GLY A N 1
ATOM 1594 C CA . GLY A 1 196 ? 12.678 10.887 -7.050 1.00 86.06 196 GLY A CA 1
ATOM 1595 C C . GLY A 1 196 ? 13.486 10.953 -8.350 1.00 86.06 196 GLY A C 1
ATOM 1596 O O . GLY A 1 196 ? 13.987 12.014 -8.717 1.00 86.06 196 GLY A O 1
ATOM 1597 N N . VAL A 1 197 ? 13.641 9.828 -9.049 1.00 87.88 197 VAL A N 1
ATOM 1598 C CA . VAL A 1 197 ? 14.442 9.750 -10.280 1.00 87.88 197 VAL A CA 1
ATOM 1599 C C . VAL A 1 197 ? 13.604 10.119 -11.510 1.00 87.88 197 VAL A C 1
ATOM 1601 O O . VAL A 1 197 ? 12.497 9.609 -11.690 1.00 87.88 197 VAL A O 1
ATOM 1604 N N . ARG A 1 198 ? 14.138 10.994 -12.377 1.00 85.19 198 ARG A N 1
ATOM 1605 C CA . ARG A 1 198 ? 13.473 11.425 -13.625 1.00 85.19 198 ARG A CA 1
ATOM 1606 C C . ARG A 1 198 ? 13.400 10.299 -14.658 1.00 85.19 198 ARG A C 1
ATOM 1608 O O . ARG A 1 198 ? 12.321 9.973 -15.147 1.00 85.19 198 ARG A O 1
ATOM 1615 N N . ASP A 1 199 ? 14.542 9.681 -14.946 1.00 90.81 199 ASP A N 1
ATOM 1616 C CA . ASP A 1 199 ? 14.645 8.556 -15.872 1.00 90.81 199 ASP A CA 1
ATOM 1617 C C . ASP A 1 199 ? 14.444 7.245 -15.113 1.00 90.81 199 ASP A C 1
ATOM 1619 O O . ASP A 1 199 ? 15.398 6.625 -14.635 1.00 90.81 199 ASP A O 1
ATOM 1623 N N . ARG A 1 200 ? 13.186 6.826 -14.968 1.00 94.88 200 ARG A N 1
ATOM 1624 C CA . ARG A 1 200 ? 12.871 5.574 -14.273 1.00 94.88 200 ARG A CA 1
ATOM 1625 C C . ARG A 1 200 ? 13.255 4.364 -15.122 1.00 94.88 200 ARG A C 1
ATOM 1627 O O . ARG A 1 200 ? 12.902 4.275 -16.304 1.00 94.88 200 ARG A O 1
ATOM 1634 N N . ILE A 1 201 ? 13.949 3.430 -14.482 1.00 96.38 201 ILE A N 1
ATOM 1635 C CA . ILE A 1 201 ? 14.428 2.176 -15.056 1.00 96.38 201 ILE A CA 1
ATOM 1636 C C . ILE A 1 201 ? 13.851 1.028 -14.239 1.00 96.38 201 ILE A C 1
ATOM 1638 O O . ILE A 1 201 ? 13.975 1.040 -13.017 1.00 96.38 201 ILE A O 1
ATOM 1642 N N . PHE A 1 202 ? 13.258 0.040 -14.904 1.00 96.81 202 PHE A N 1
ATOM 1643 C CA . PHE A 1 202 ? 12.697 -1.148 -14.263 1.00 96.81 202 PHE A CA 1
ATOM 1644 C C . PHE A 1 202 ? 13.214 -2.425 -14.930 1.00 96.81 202 PHE A C 1
ATOM 1646 O O . PHE A 1 202 ? 13.507 -2.438 -16.131 1.00 96.81 202 PHE A O 1
ATOM 1653 N N . ARG A 1 203 ? 13.342 -3.491 -14.141 1.00 96.50 203 ARG A N 1
ATOM 1654 C CA . ARG A 1 203 ? 13.855 -4.799 -14.557 1.00 96.50 203 ARG A CA 1
ATOM 1655 C C . ARG A 1 203 ? 12.711 -5.804 -14.546 1.00 96.50 203 ARG A C 1
ATOM 1657 O O . ARG A 1 203 ? 12.324 -6.276 -13.488 1.00 96.50 203 ARG A O 1
ATOM 1664 N N . VAL A 1 204 ? 12.166 -6.129 -15.718 1.00 85.69 204 VAL A N 1
ATOM 1665 C CA . VAL A 1 204 ? 10.940 -6.948 -15.811 1.00 85.69 204 VAL A CA 1
ATOM 1666 C C . VAL A 1 204 ? 11.089 -8.309 -15.144 1.00 85.69 204 VAL A C 1
ATOM 1668 O O . VAL A 1 204 ? 10.162 -8.706 -14.470 1.00 85.69 204 VAL A O 1
ATOM 1671 N N . HIS A 1 205 ? 12.241 -8.972 -15.250 1.00 88.69 205 HIS A N 1
ATOM 1672 C CA . HIS A 1 205 ? 12.460 -10.319 -14.702 1.00 88.69 205 HIS A CA 1
ATOM 1673 C C . HIS A 1 205 ? 13.189 -10.339 -13.350 1.00 88.69 205 HIS A C 1
ATOM 1675 O O . HIS A 1 205 ? 13.864 -11.315 -13.046 1.00 88.69 205 HIS A O 1
ATOM 1681 N N . ALA A 1 206 ? 13.141 -9.252 -12.576 1.00 96.00 206 ALA A N 1
ATOM 1682 C CA . ALA A 1 206 ? 13.814 -9.185 -11.281 1.00 96.00 206 ALA A CA 1
ATOM 1683 C C . ALA A 1 206 ? 12.829 -8.748 -10.198 1.00 96.00 206 ALA A C 1
ATOM 1685 O O . ALA A 1 206 ? 12.414 -7.592 -10.156 1.00 96.00 206 ALA A O 1
ATOM 1686 N N . ILE A 1 207 ? 12.468 -9.666 -9.308 1.00 96.62 207 ILE A N 1
ATOM 1687 C CA . ILE A 1 207 ? 11.517 -9.426 -8.208 1.00 96.62 207 ILE A CA 1
ATOM 1688 C C . ILE A 1 207 ? 11.999 -10.010 -6.876 1.00 96.62 207 ILE A C 1
ATOM 1690 O O . ILE A 1 207 ? 11.628 -9.526 -5.809 1.00 96.62 207 ILE A O 1
ATOM 1694 N N . GLU A 1 208 ? 12.902 -10.985 -6.922 1.00 96.06 208 GLU A N 1
ATOM 1695 C CA . GLU A 1 208 ? 13.474 -11.750 -5.812 1.00 96.06 208 GLU A CA 1
ATOM 1696 C C . GLU A 1 208 ? 13.937 -10.841 -4.663 1.00 96.06 208 GLU A C 1
ATOM 1698 O O . GLU A 1 208 ? 13.684 -11.103 -3.482 1.00 96.06 208 GLU A O 1
ATOM 1703 N N . LYS A 1 209 ? 14.604 -9.731 -5.016 1.00 95.44 209 LYS A N 1
ATOM 1704 C CA . LYS A 1 209 ? 15.122 -8.725 -4.077 1.00 95.44 209 LYS A CA 1
ATOM 1705 C C . LYS A 1 209 ? 14.021 -8.139 -3.191 1.00 95.44 209 LYS A C 1
ATOM 1707 O O . LYS A 1 209 ? 14.287 -7.904 -2.005 1.00 95.44 209 LYS A O 1
ATOM 1712 N N . HIS A 1 210 ? 12.844 -7.897 -3.765 1.00 97.25 210 HIS A N 1
ATOM 1713 C CA . HIS A 1 210 ? 11.659 -7.394 -3.077 1.00 97.25 210 HIS A CA 1
ATOM 1714 C C . HIS A 1 210 ? 10.895 -8.530 -2.408 1.00 97.25 210 HIS A C 1
ATOM 1716 O O . HIS A 1 210 ? 10.618 -8.442 -1.216 1.00 97.25 210 HIS A O 1
ATOM 1722 N N . ALA A 1 211 ? 10.630 -9.614 -3.141 1.00 96.19 211 ALA A N 1
ATOM 1723 C CA . ALA A 1 211 ? 9.844 -10.754 -2.683 1.00 96.19 211 ALA A CA 1
ATOM 1724 C C . ALA A 1 211 ? 10.288 -11.291 -1.323 1.00 96.19 211 ALA A C 1
ATOM 1726 O O . ALA A 1 211 ? 9.477 -11.406 -0.407 1.00 96.19 211 ALA A O 1
ATOM 1727 N N . ARG A 1 212 ? 11.598 -11.491 -1.136 1.00 95.56 212 ARG A N 1
ATOM 1728 C CA . ARG A 1 212 ? 12.183 -11.965 0.132 1.00 95.56 212 ARG A CA 1
ATOM 1729 C C . ARG A 1 212 ? 11.840 -11.119 1.369 1.00 95.56 212 ARG A C 1
ATOM 1731 O O . ARG A 1 212 ? 12.150 -11.534 2.481 1.00 95.56 212 ARG A O 1
ATOM 1738 N N . LYS A 1 213 ? 11.320 -9.897 1.200 1.00 96.12 213 LYS A N 1
ATOM 1739 C CA . LYS A 1 213 ? 10.951 -8.989 2.299 1.00 96.12 213 LYS A CA 1
ATOM 1740 C C . LYS A 1 213 ? 9.509 -9.158 2.765 1.00 96.12 213 LYS A C 1
ATOM 1742 O O . LYS A 1 213 ? 9.217 -8.803 3.904 1.00 96.12 213 LYS A O 1
ATOM 1747 N N . TRP A 1 214 ? 8.637 -9.680 1.908 1.00 95.25 214 TRP A N 1
ATOM 1748 C CA . TRP A 1 214 ? 7.201 -9.753 2.163 1.00 95.25 214 TRP A CA 1
ATOM 1749 C C . TRP A 1 214 ? 6.621 -11.171 2.037 1.00 95.25 214 TRP A C 1
ATOM 1751 O O . TRP A 1 214 ? 5.504 -11.407 2.482 1.00 95.25 214 TRP A O 1
ATOM 1761 N N . THR A 1 215 ? 7.371 -12.150 1.519 1.00 94.19 215 THR A N 1
ATOM 1762 C CA . THR A 1 215 ? 6.929 -13.556 1.391 1.00 94.19 215 THR A CA 1
ATOM 1763 C C . THR A 1 215 ? 6.569 -14.242 2.713 1.00 94.19 215 THR A C 1
ATOM 1765 O O . THR A 1 215 ? 5.873 -15.251 2.704 1.00 94.19 215 THR A O 1
ATOM 1768 N N . ASP A 1 216 ? 7.044 -13.735 3.852 1.00 94.31 216 ASP A N 1
ATOM 1769 C CA . ASP A 1 216 ? 6.742 -14.264 5.186 1.00 94.31 216 ASP A CA 1
ATOM 1770 C C . ASP A 1 216 ? 5.424 -13.739 5.779 1.00 94.31 216 ASP A C 1
ATOM 1772 O O . ASP A 1 216 ? 5.026 -14.209 6.845 1.00 94.31 216 ASP A O 1
ATOM 1776 N N . ALA A 1 217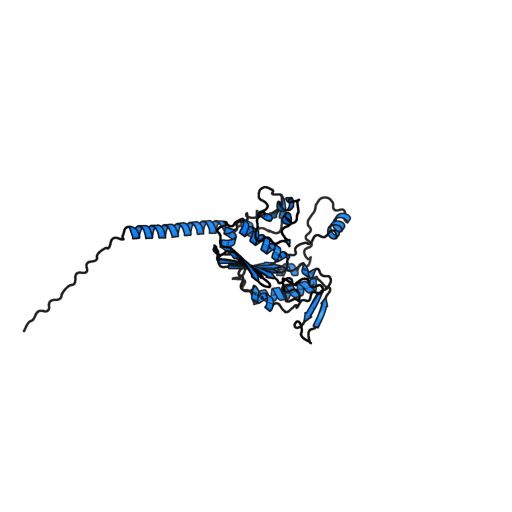 ? 4.754 -12.784 5.127 1.00 97.69 217 ALA A N 1
ATOM 1777 C CA . ALA A 1 217 ? 3.517 -12.198 5.625 1.00 97.69 217 ALA A CA 1
ATOM 1778 C C . ALA A 1 217 ? 2.318 -13.159 5.519 1.00 97.69 217 ALA A C 1
ATOM 1780 O O . ALA A 1 217 ? 2.192 -13.949 4.581 1.00 97.69 217 ALA A O 1
ATOM 1781 N N . ASP A 1 218 ? 1.396 -13.053 6.474 1.00 98.19 218 ASP A N 1
ATOM 1782 C CA . ASP A 1 218 ? 0.130 -13.797 6.483 1.00 98.19 218 ASP A CA 1
ATOM 1783 C C . ASP A 1 218 ? -0.955 -13.066 5.682 1.00 98.19 218 ASP A C 1
ATOM 1785 O O . ASP A 1 218 ? -1.910 -13.675 5.198 1.00 98.19 218 ASP A O 1
ATOM 1789 N N . ILE A 1 219 ? -0.813 -11.749 5.523 1.00 98.38 219 ILE A N 1
ATOM 1790 C CA . ILE A 1 219 ? -1.663 -10.928 4.662 1.00 98.38 219 ILE A CA 1
ATOM 1791 C C . ILE A 1 219 ? -0.779 -9.983 3.853 1.00 98.38 219 ILE A C 1
ATOM 1793 O O . ILE A 1 219 ? 0.038 -9.260 4.419 1.00 98.38 219 ILE A O 1
ATOM 1797 N N . LEU A 1 220 ? -0.976 -9.960 2.539 1.00 98.38 220 LEU A N 1
ATOM 1798 C CA . LEU A 1 220 ? -0.280 -9.074 1.615 1.00 98.38 220 LEU A CA 1
ATOM 1799 C C . LEU A 1 220 ? -1.266 -8.156 0.906 1.00 98.38 220 LEU A C 1
ATOM 1801 O O . LEU A 1 220 ? -2.273 -8.620 0.377 1.00 98.38 220 LEU A O 1
ATOM 1805 N N . VAL A 1 221 ? -0.954 -6.864 0.875 1.00 98.38 221 VAL A N 1
ATOM 1806 C CA . VAL A 1 221 ? -1.723 -5.836 0.172 1.00 98.38 221 VAL A CA 1
ATOM 1807 C C . VAL A 1 221 ? -0.794 -5.118 -0.797 1.00 98.38 221 VAL A C 1
ATOM 1809 O O . VAL A 1 221 ? 0.038 -4.315 -0.387 1.00 98.38 221 VAL A O 1
ATOM 1812 N N . PHE A 1 222 ? -0.923 -5.410 -2.084 1.00 98.44 222 PHE A N 1
ATOM 1813 C CA . PHE A 1 222 ? -0.090 -4.810 -3.121 1.00 98.44 222 PHE A CA 1
ATOM 1814 C C . PHE A 1 222 ? -0.727 -3.571 -3.732 1.00 98.44 222 PHE A C 1
ATOM 1816 O O . PHE A 1 222 ? -1.944 -3.419 -3.719 1.00 98.44 222 PHE A O 1
ATOM 1823 N N . ASP A 1 223 ? 0.096 -2.717 -4.321 1.00 96.62 223 ASP A N 1
ATOM 1824 C CA . ASP A 1 223 ? -0.329 -1.630 -5.198 1.00 96.62 223 ASP A CA 1
ATOM 1825 C C . ASP A 1 223 ? 0.817 -1.255 -6.127 1.00 96.62 223 ASP A C 1
ATOM 1827 O O . ASP A 1 223 ? 1.983 -1.236 -5.733 1.00 96.62 223 ASP A O 1
ATOM 1831 N N . SER A 1 224 ? 0.475 -0.893 -7.353 1.00 95.12 224 SER A N 1
ATOM 1832 C CA . SER A 1 224 ? 1.407 -0.245 -8.257 1.00 95.12 224 SER A CA 1
ATOM 1833 C C . SER A 1 224 ? 0.617 0.344 -9.407 1.00 95.12 224 SER A C 1
ATOM 1835 O O . SER A 1 224 ? 0.018 -0.403 -10.181 1.00 95.12 224 SER A O 1
ATOM 1837 N N . TYR A 1 225 ? 0.604 1.669 -9.559 1.00 91.88 225 TYR A N 1
ATOM 1838 C CA . TYR A 1 225 ? 0.066 2.261 -10.788 1.00 91.88 225 TYR A CA 1
ATOM 1839 C C . TYR A 1 225 ? 0.577 3.661 -11.100 1.00 91.88 225 TYR A C 1
ATOM 1841 O O . TYR A 1 225 ? 0.939 3.942 -12.246 1.00 91.88 225 TYR A O 1
ATOM 1849 N N . MET A 1 226 ? 0.621 4.551 -10.106 1.00 90.62 226 MET A N 1
ATOM 1850 C CA . MET A 1 226 ? 0.837 5.982 -10.356 1.00 90.62 226 MET A CA 1
ATOM 1851 C C . MET A 1 226 ? 2.151 6.267 -11.076 1.00 90.62 226 MET A C 1
ATOM 1853 O O . MET A 1 226 ? 2.258 7.180 -11.894 1.00 90.62 226 MET A O 1
ATOM 1857 N N . TRP A 1 227 ? 3.147 5.433 -10.819 1.00 91.69 227 TRP A N 1
ATOM 1858 C CA . TRP A 1 227 ? 4.493 5.570 -11.344 1.00 91.69 227 TRP A CA 1
ATOM 1859 C C . TRP A 1 227 ? 4.631 5.135 -12.803 1.00 91.69 227 TRP A C 1
ATOM 1861 O O . TRP A 1 227 ? 5.529 5.594 -13.511 1.00 91.69 227 TRP A O 1
ATOM 1871 N N . TRP A 1 228 ? 3.689 4.328 -13.287 1.00 92.69 228 TRP A N 1
ATOM 1872 C CA . TRP A 1 228 ? 3.611 3.894 -14.677 1.00 92.69 228 TRP A CA 1
ATOM 1873 C C . TRP A 1 228 ? 3.014 4.966 -15.592 1.00 92.69 228 TRP A C 1
ATOM 1875 O O . TRP A 1 228 ? 3.101 4.854 -16.815 1.00 92.69 228 TRP A O 1
ATOM 1885 N N . LEU A 1 229 ? 2.438 6.039 -15.034 1.00 90.50 229 LEU A N 1
ATOM 1886 C CA . LEU A 1 229 ? 1.821 7.113 -15.817 1.00 90.50 229 LEU A CA 1
ATOM 1887 C C . LEU A 1 229 ? 2.819 7.897 -16.680 1.00 90.50 229 LEU A C 1
ATOM 1889 O O . LEU A 1 229 ? 2.389 8.558 -17.631 1.00 90.50 229 LEU A O 1
ATOM 1893 N N . LEU A 1 230 ? 4.126 7.779 -16.417 1.00 90.81 230 LEU A N 1
ATOM 1894 C CA . LEU A 1 230 ? 5.171 8.400 -17.227 1.00 90.81 230 LEU A CA 1
ATOM 1895 C C . LEU A 1 230 ? 5.043 8.035 -18.717 1.00 90.81 230 LEU A C 1
ATOM 1897 O O . LEU A 1 230 ? 4.804 6.866 -19.050 1.00 90.81 230 LEU A O 1
ATOM 1901 N N . PRO A 1 231 ? 5.260 8.999 -19.633 1.00 91.00 231 PRO A N 1
ATOM 1902 C CA . PRO A 1 231 ? 5.110 8.772 -21.071 1.00 91.00 231 PRO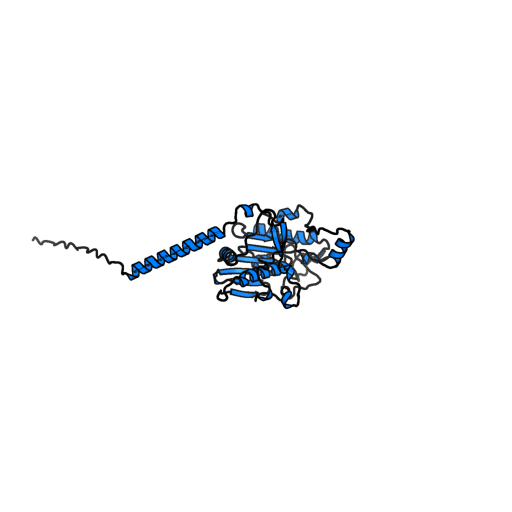 A CA 1
ATOM 1903 C C . PRO A 1 231 ? 6.070 7.699 -21.589 1.00 91.00 231 PRO A C 1
ATOM 1905 O O . PRO A 1 231 ? 5.719 6.948 -22.491 1.00 91.00 231 PRO A O 1
ATOM 1908 N N . LYS A 1 232 ? 7.253 7.582 -20.980 1.00 94.19 232 LYS A N 1
ATOM 1909 C CA . LYS A 1 232 ? 8.278 6.596 -21.315 1.00 94.19 232 LYS A CA 1
ATOM 1910 C C . LYS A 1 232 ? 9.083 6.212 -20.079 1.00 94.19 232 LYS A C 1
ATOM 1912 O O . LYS A 1 232 ? 9.200 7.009 -19.152 1.00 94.19 232 LYS A O 1
ATOM 1917 N N . MET A 1 233 ? 9.598 4.989 -20.066 1.00 95.81 233 MET A N 1
ATOM 1918 C CA . MET A 1 233 ? 10.528 4.461 -19.060 1.00 95.81 233 MET A CA 1
ATOM 1919 C C . MET A 1 233 ? 11.539 3.556 -19.762 1.00 95.81 233 MET A C 1
ATOM 1921 O O . MET A 1 233 ? 11.260 3.058 -20.855 1.00 95.81 233 MET A O 1
ATOM 1925 N N . LYS A 1 234 ? 12.691 3.317 -19.135 1.00 96.19 234 LYS A N 1
ATOM 1926 C CA . LYS A 1 234 ? 13.690 2.378 -19.657 1.00 96.19 234 LYS A CA 1
ATOM 1927 C C . LYS A 1 234 ? 13.462 0.991 -19.053 1.00 96.19 234 LYS A C 1
ATOM 1929 O O . LYS A 1 234 ? 13.386 0.837 -17.838 1.00 96.19 234 LYS A O 1
ATOM 1934 N N . LEU A 1 235 ? 13.353 -0.008 -19.911 1.00 95.75 235 LEU A N 1
ATOM 1935 C CA . LEU A 1 235 ? 13.425 -1.416 -19.556 1.00 95.75 235 LEU A CA 1
ATOM 1936 C C . LEU A 1 235 ? 14.894 -1.842 -19.552 1.00 95.75 235 LEU A C 1
ATOM 1938 O O . LEU A 1 235 ? 15.613 -1.536 -20.504 1.00 95.75 235 LEU A O 1
ATOM 1942 N N . LEU A 1 236 ? 15.318 -2.527 -18.495 1.00 96.00 236 LEU A N 1
ATOM 1943 C CA . LEU A 1 236 ? 16.659 -3.086 -18.353 1.00 96.00 236 LEU A CA 1
ATOM 1944 C C . LEU A 1 236 ? 16.619 -4.621 -18.426 1.00 96.00 236 LEU A C 1
ATOM 1946 O O . LEU A 1 236 ? 15.958 -5.259 -17.605 1.00 96.00 236 LEU A O 1
ATOM 1950 N N . TRP A 1 237 ? 17.376 -5.196 -19.366 1.00 91.81 237 TRP A N 1
ATOM 1951 C CA . TRP A 1 237 ? 17.780 -6.608 -19.348 1.00 91.81 237 TRP A CA 1
ATOM 1952 C C . TRP A 1 237 ? 19.197 -6.746 -18.793 1.00 91.81 237 TRP A C 1
ATOM 1954 O O . TRP A 1 237 ? 20.091 -5.986 -19.164 1.00 91.81 237 TRP A O 1
ATOM 1964 N N . GLY A 1 238 ? 19.404 -7.727 -17.914 1.00 89.94 238 GLY A N 1
ATOM 1965 C CA . GLY A 1 238 ? 20.629 -7.848 -17.123 1.00 89.94 238 GLY A CA 1
ATOM 1966 C C . GLY A 1 238 ? 20.497 -7.133 -15.779 1.00 89.94 238 GLY A C 1
ATOM 1967 O O . GLY A 1 238 ? 19.389 -7.015 -15.252 1.00 89.94 238 GLY A O 1
ATOM 1968 N N . SER A 1 239 ? 21.619 -6.682 -15.218 1.00 91.00 239 SER A N 1
ATOM 1969 C CA . SER A 1 239 ? 21.713 -6.056 -13.889 1.00 91.00 239 SER A CA 1
ATOM 1970 C C . SER A 1 239 ? 22.268 -4.638 -13.977 1.00 91.00 239 SER A C 1
ATOM 1972 O O . SER A 1 239 ? 23.010 -4.313 -14.902 1.00 91.00 239 SER A O 1
ATOM 1974 N N . PHE A 1 240 ? 21.929 -3.791 -13.002 1.00 90.75 240 PHE A N 1
ATOM 1975 C CA . PHE A 1 240 ? 22.500 -2.446 -12.913 1.00 90.75 240 PHE A CA 1
ATOM 1976 C C . PHE A 1 240 ? 24.033 -2.507 -12.817 1.00 90.75 240 PHE A C 1
ATOM 1978 O O . PHE A 1 240 ? 24.570 -3.289 -12.038 1.00 90.75 240 PHE A O 1
ATOM 1985 N N . GLY A 1 241 ? 24.725 -1.678 -13.606 1.00 88.00 241 GLY A N 1
ATOM 1986 C CA . GLY A 1 241 ? 26.190 -1.579 -13.600 1.00 88.00 241 GLY A CA 1
ATOM 1987 C C . GLY A 1 241 ? 26.938 -2.667 -14.382 1.00 88.00 241 GLY A C 1
ATOM 1988 O O . GLY A 1 241 ? 28.163 -2.634 -14.408 1.00 88.00 241 GLY A O 1
ATOM 1989 N N . ASN A 1 242 ? 26.240 -3.611 -15.025 1.00 91.12 242 ASN A N 1
ATOM 1990 C CA . ASN A 1 242 ? 26.867 -4.623 -15.879 1.00 91.12 242 ASN A CA 1
ATOM 1991 C C . ASN A 1 242 ? 27.183 -4.044 -17.278 1.00 91.12 242 ASN A C 1
ATOM 1993 O O . ASN A 1 242 ? 26.361 -3.310 -17.826 1.00 91.12 242 ASN A O 1
ATOM 1997 N N . SER A 1 243 ? 28.341 -4.382 -17.861 1.00 89.62 243 SER A N 1
ATOM 1998 C CA . SER A 1 243 ? 28.743 -3.965 -19.216 1.00 89.62 243 SER A CA 1
ATOM 1999 C C . SER A 1 243 ? 27.787 -4.462 -20.297 1.00 89.62 243 SER A C 1
ATOM 2001 O O . SER A 1 243 ? 27.548 -3.757 -21.273 1.00 89.62 243 SER A O 1
ATOM 2003 N N . ASP A 1 244 ? 27.198 -5.640 -20.088 1.00 91.38 244 ASP A N 1
ATOM 2004 C CA . ASP A 1 244 ? 26.330 -6.303 -21.067 1.00 91.38 244 ASP A CA 1
ATOM 2005 C C . ASP A 1 244 ? 24.847 -5.929 -20.872 1.00 91.38 244 ASP A C 1
ATOM 2007 O O . ASP A 1 244 ? 23.946 -6.529 -21.461 1.00 91.38 244 ASP A O 1
ATOM 2011 N N . ALA A 1 245 ? 24.568 -4.948 -20.006 1.00 92.75 245 ALA A N 1
ATOM 2012 C CA . ALA A 1 245 ? 23.223 -4.476 -19.722 1.00 92.75 245 ALA A CA 1
ATOM 2013 C C . ALA A 1 245 ? 22.595 -3.790 -20.944 1.00 92.75 245 ALA A C 1
ATOM 2015 O O . ALA A 1 245 ? 23.134 -2.829 -21.496 1.00 92.75 245 ALA A O 1
ATOM 2016 N N . ILE A 1 246 ? 21.390 -4.224 -21.317 1.00 93.56 246 ILE A N 1
ATOM 2017 C CA . ILE A 1 246 ? 20.647 -3.642 -22.438 1.00 93.56 246 ILE A CA 1
ATOM 2018 C C . ILE A 1 246 ? 19.532 -2.759 -21.889 1.00 93.56 246 ILE A C 1
ATOM 2020 O O . ILE A 1 246 ? 18.623 -3.234 -21.204 1.00 93.56 246 ILE A O 1
ATOM 2024 N N . TYR A 1 247 ? 19.574 -1.477 -22.250 1.00 94.56 247 TYR A N 1
ATOM 2025 C CA . TYR A 1 247 ? 18.540 -0.501 -21.921 1.00 94.56 247 TYR A CA 1
ATOM 2026 C C . TYR A 1 247 ? 17.691 -0.201 -23.152 1.00 94.56 247 TYR A C 1
ATOM 2028 O O . TYR A 1 247 ? 18.210 0.203 -24.191 1.00 94.56 247 TYR A O 1
ATOM 2036 N N . LYS A 1 248 ? 16.369 -0.325 -23.026 1.00 94.69 248 LYS A N 1
ATOM 2037 C CA . LYS A 1 248 ? 15.430 0.059 -24.085 1.00 94.69 248 LYS A CA 1
ATOM 2038 C C . LYS A 1 248 ? 14.362 0.982 -23.550 1.00 94.69 248 LYS A C 1
ATOM 2040 O O . LYS A 1 248 ? 13.655 0.654 -22.603 1.00 94.69 248 LYS A O 1
ATOM 2045 N N . GLU A 1 249 ? 14.210 2.133 -24.186 1.00 95.88 249 GLU A N 1
ATOM 2046 C CA . GLU A 1 249 ? 13.096 3.021 -23.893 1.00 95.88 249 GLU A CA 1
ATOM 2047 C C . GLU A 1 249 ? 11.791 2.427 -24.439 1.00 95.88 249 GLU A C 1
ATOM 2049 O O . GLU A 1 249 ? 11.704 2.018 -25.598 1.00 95.88 249 GLU A O 1
ATOM 2054 N N . VAL A 1 250 ? 10.765 2.371 -23.594 1.00 93.94 250 VAL A N 1
ATOM 2055 C CA . VAL A 1 250 ? 9.442 1.866 -23.955 1.00 93.94 250 VAL A CA 1
ATOM 2056 C C . VAL A 1 250 ? 8.407 2.935 -23.618 1.00 93.94 250 VAL A C 1
ATOM 2058 O O . VAL A 1 250 ? 8.226 3.304 -22.459 1.00 93.94 250 VAL A O 1
ATOM 2061 N N . GLY A 1 251 ? 7.708 3.438 -24.638 1.00 92.50 251 GLY A N 1
ATOM 2062 C CA . GLY A 1 251 ? 6.629 4.423 -24.476 1.00 92.50 251 GLY A CA 1
ATOM 2063 C C . GLY A 1 251 ? 5.271 3.802 -24.125 1.00 92.50 251 GLY A C 1
ATOM 2064 O O . GLY A 1 251 ? 4.434 4.422 -23.474 1.00 92.50 251 GLY A O 1
ATOM 2065 N N . MET A 1 252 ? 5.052 2.533 -24.477 1.00 91.69 252 MET A N 1
ATOM 2066 C CA . MET A 1 252 ? 3.771 1.842 -24.286 1.00 91.69 252 MET A CA 1
ATOM 2067 C C . MET A 1 252 ? 3.484 1.589 -22.798 1.00 91.69 252 MET A C 1
ATOM 2069 O O . MET A 1 252 ? 3.942 0.598 -22.234 1.00 91.69 252 MET A O 1
ATOM 2073 N N . ARG A 1 253 ? 2.736 2.492 -22.150 1.00 91.62 253 ARG A N 1
ATOM 2074 C CA . ARG A 1 253 ? 2.394 2.432 -20.714 1.00 91.62 253 ARG A CA 1
ATOM 2075 C C . ARG A 1 253 ? 1.835 1.074 -20.300 1.00 91.62 253 ARG A C 1
ATOM 2077 O O . ARG A 1 253 ? 2.387 0.432 -19.415 1.00 91.62 253 ARG A O 1
ATOM 2084 N N . HIS A 1 254 ? 0.755 0.648 -20.953 1.00 89.94 254 HIS A N 1
ATOM 2085 C CA . HIS A 1 254 ? 0.053 -0.583 -20.591 1.00 89.94 254 HIS A CA 1
ATOM 2086 C C . HIS A 1 254 ? 0.939 -1.815 -20.759 1.00 89.94 254 HIS A C 1
ATOM 2088 O O . HIS A 1 254 ? 0.937 -2.675 -19.890 1.00 89.94 254 HIS A O 1
ATOM 2094 N N . ARG A 1 255 ? 1.775 -1.845 -21.804 1.00 92.75 255 ARG A N 1
ATOM 2095 C CA . ARG A 1 255 ? 2.701 -2.953 -22.038 1.00 92.75 255 ARG A CA 1
ATOM 2096 C C . ARG A 1 255 ? 3.787 -3.048 -20.967 1.00 92.75 255 ARG A C 1
ATOM 2098 O O . ARG A 1 255 ? 4.099 -4.143 -20.522 1.00 92.75 255 ARG A O 1
ATOM 2105 N N . ARG A 1 256 ? 4.354 -1.914 -20.539 1.00 94.00 256 ARG A N 1
ATOM 2106 C CA . ARG A 1 256 ? 5.346 -1.879 -19.448 1.00 94.00 256 ARG A CA 1
ATOM 2107 C C . ARG A 1 256 ? 4.753 -2.381 -18.133 1.00 94.00 256 ARG A C 1
ATOM 2109 O O . ARG A 1 256 ? 5.380 -3.183 -17.454 1.00 94.00 256 ARG A O 1
ATOM 2116 N N . TYR A 1 257 ? 3.546 -1.915 -17.820 1.00 94.19 257 TYR A N 1
ATOM 2117 C CA . TYR A 1 257 ? 2.818 -2.316 -16.623 1.00 94.19 257 TYR A CA 1
ATOM 2118 C C . TYR A 1 257 ? 2.485 -3.812 -16.630 1.00 94.19 257 TYR A C 1
ATOM 2120 O O . TYR A 1 257 ? 2.761 -4.509 -15.662 1.00 94.19 257 TYR A O 1
ATOM 2128 N N . GLU A 1 258 ? 1.971 -4.314 -17.755 1.00 94.31 258 GLU A N 1
ATOM 2129 C CA . GLU A 1 258 ? 1.674 -5.733 -17.964 1.00 94.31 258 GLU A CA 1
ATOM 2130 C C . GLU A 1 258 ? 2.902 -6.618 -17.768 1.00 94.31 258 GLU A C 1
ATOM 2132 O O . GLU A 1 258 ? 2.829 -7.612 -17.061 1.00 94.31 258 GLU A O 1
ATOM 2137 N N . MET A 1 259 ? 4.045 -6.242 -18.347 1.00 94.44 259 MET A N 1
ATOM 2138 C CA . MET A 1 259 ? 5.284 -7.006 -18.194 1.00 94.44 259 MET A CA 1
ATOM 2139 C C . MET A 1 259 ? 5.684 -7.176 -16.722 1.00 94.44 259 MET A C 1
ATOM 2141 O O . MET A 1 259 ? 6.026 -8.281 -16.310 1.00 94.44 259 MET A O 1
ATOM 2145 N N . ALA A 1 260 ? 5.625 -6.099 -15.934 1.00 95.00 260 ALA A N 1
ATOM 2146 C CA . ALA A 1 260 ? 5.958 -6.151 -14.513 1.00 95.00 260 ALA A CA 1
ATOM 2147 C C . ALA A 1 260 ? 4.920 -6.933 -13.698 1.00 95.00 260 ALA A C 1
ATOM 2149 O O . ALA A 1 260 ? 5.299 -7.731 -12.843 1.00 95.00 260 ALA A O 1
ATOM 2150 N N . LEU A 1 261 ? 3.627 -6.748 -13.988 1.00 95.25 261 LEU A N 1
ATOM 2151 C CA . LEU A 1 261 ? 2.569 -7.500 -13.318 1.00 95.25 261 LEU A CA 1
ATOM 2152 C C . LEU A 1 261 ? 2.630 -8.993 -13.617 1.00 95.25 261 LEU A C 1
ATOM 2154 O O . LEU A 1 261 ? 2.419 -9.761 -12.691 1.00 95.25 261 LEU A O 1
ATOM 2158 N N . ASN A 1 262 ? 2.969 -9.403 -14.840 1.00 95.94 262 ASN A N 1
ATOM 2159 C CA . ASN A 1 262 ? 3.134 -10.819 -15.164 1.00 95.94 262 ASN A CA 1
ATOM 2160 C C . ASN A 1 262 ? 4.255 -11.440 -14.322 1.00 95.94 262 ASN A C 1
ATOM 2162 O O . ASN A 1 262 ? 4.062 -12.472 -13.700 1.00 95.94 262 ASN A O 1
ATOM 2166 N N . THR A 1 263 ? 5.409 -10.775 -14.204 1.00 95.81 263 THR A N 1
ATOM 2167 C CA . THR A 1 263 ? 6.483 -11.286 -13.331 1.00 95.81 263 THR A CA 1
ATOM 2168 C C . THR A 1 263 ? 6.066 -11.330 -11.861 1.00 95.81 263 THR A C 1
ATOM 2170 O O . THR A 1 263 ? 6.408 -12.272 -11.150 1.00 95.81 263 THR A O 1
ATOM 2173 N N . TRP A 1 264 ? 5.301 -10.341 -11.398 1.00 96.31 264 TRP A N 1
ATOM 2174 C CA . TRP A 1 264 ? 4.746 -10.350 -10.047 1.00 96.31 264 TRP A CA 1
ATOM 2175 C C . TRP A 1 264 ? 3.744 -11.493 -9.826 1.00 96.31 264 TRP A C 1
ATOM 2177 O O . TRP A 1 264 ? 3.859 -12.196 -8.823 1.00 96.31 264 TRP A O 1
ATOM 2187 N N . SER A 1 265 ? 2.800 -11.713 -10.743 1.00 95.06 265 SER A N 1
ATOM 2188 C CA . SER A 1 265 ? 1.796 -12.773 -10.619 1.00 95.06 265 SER A CA 1
ATOM 2189 C C . SER A 1 265 ? 2.430 -14.155 -10.696 1.00 95.06 265 SER A C 1
ATOM 2191 O O . SER A 1 265 ? 2.145 -14.986 -9.836 1.00 95.06 265 SER A O 1
ATOM 2193 N N . ASP A 1 266 ? 3.346 -14.362 -11.647 1.00 94.88 266 ASP A N 1
ATOM 2194 C CA . ASP A 1 266 ? 4.070 -15.624 -11.810 1.00 94.88 266 ASP A CA 1
ATOM 2195 C C . ASP A 1 266 ? 4.854 -15.938 -10.528 1.00 94.88 266 ASP A C 1
ATOM 2197 O O . ASP A 1 266 ? 4.794 -17.044 -9.995 1.00 94.88 266 ASP A O 1
ATOM 2201 N N . TRP A 1 267 ? 5.541 -14.944 -9.951 1.00 94.44 267 TRP A N 1
ATOM 2202 C CA . TRP A 1 267 ? 6.259 -15.138 -8.694 1.00 94.44 267 TRP A CA 1
ATOM 2203 C C . TRP A 1 267 ? 5.333 -15.586 -7.557 1.00 94.44 267 TRP A C 1
ATOM 2205 O O . TRP A 1 267 ? 5.675 -16.508 -6.811 1.00 94.44 267 TRP A O 1
ATOM 2215 N N . LEU A 1 268 ? 4.175 -14.937 -7.411 1.00 93.50 268 LEU A N 1
ATOM 2216 C CA . LEU A 1 268 ? 3.204 -15.258 -6.367 1.00 93.50 268 LEU A CA 1
ATOM 2217 C C . LEU A 1 268 ? 2.639 -16.671 -6.504 1.00 93.50 268 LEU A C 1
ATOM 2219 O O . LEU A 1 268 ? 2.492 -17.344 -5.485 1.00 93.50 268 LEU A O 1
ATOM 2223 N N . GLU A 1 269 ? 2.349 -17.111 -7.729 1.00 92.38 269 GLU A N 1
ATOM 2224 C CA . GLU A 1 269 ? 1.813 -18.445 -8.015 1.00 92.38 269 GLU A CA 1
ATOM 2225 C C . GLU A 1 269 ? 2.746 -19.552 -7.506 1.00 92.38 269 GLU A C 1
ATOM 2227 O O . GLU A 1 269 ? 2.290 -20.509 -6.881 1.00 92.38 269 GLU A O 1
ATOM 2232 N N . PHE A 1 270 ? 4.058 -19.387 -7.695 1.00 92.69 270 PHE A N 1
ATOM 2233 C CA . PHE A 1 270 ? 5.039 -20.412 -7.327 1.00 92.69 270 PHE A CA 1
ATOM 2234 C C . PHE A 1 270 ? 5.593 -20.286 -5.902 1.00 92.69 270 PHE A C 1
ATOM 2236 O O . PHE A 1 270 ? 6.019 -21.289 -5.329 1.00 92.69 270 PHE A O 1
ATOM 2243 N N . HIS A 1 271 ? 5.613 -19.084 -5.315 1.00 93.50 271 HIS A N 1
ATOM 2244 C CA . HIS A 1 271 ? 6.358 -18.835 -4.071 1.00 93.50 271 HIS A CA 1
ATOM 2245 C C . HIS A 1 271 ? 5.491 -18.461 -2.869 1.00 93.50 271 HIS A C 1
ATOM 2247 O O . HIS A 1 271 ? 6.004 -18.431 -1.748 1.00 93.50 271 HIS A O 1
ATOM 2253 N N . VAL A 1 272 ? 4.199 -18.171 -3.056 1.00 91.62 272 VAL A N 1
ATOM 2254 C CA . VAL A 1 272 ? 3.314 -17.806 -1.946 1.00 91.62 272 VAL A CA 1
ATOM 2255 C C . VAL A 1 272 ? 2.284 -18.891 -1.686 1.00 91.62 272 VAL A C 1
ATOM 2257 O O . VAL A 1 272 ? 1.418 -19.187 -2.504 1.00 91.62 272 VAL A O 1
ATOM 2260 N N . ASN A 1 273 ? 2.327 -19.448 -0.476 1.00 91.69 273 ASN A N 1
ATOM 2261 C CA . ASN A 1 273 ? 1.342 -20.425 -0.049 1.00 91.69 273 ASN A CA 1
ATOM 2262 C C . ASN A 1 273 ? -0.008 -19.749 0.254 1.00 91.69 273 ASN A C 1
ATOM 2264 O O . ASN A 1 273 ? -0.215 -19.196 1.336 1.00 91.69 273 ASN A O 1
ATOM 2268 N N . ARG A 1 274 ? -0.952 -19.863 -0.684 1.00 90.06 274 ARG A N 1
ATOM 2269 C CA . ARG A 1 274 ? -2.314 -19.307 -0.596 1.00 90.06 274 ARG A CA 1
ATOM 2270 C C . ARG A 1 274 ? -3.182 -19.912 0.516 1.00 90.06 274 ARG A C 1
ATOM 2272 O O . ARG A 1 274 ? -4.194 -19.308 0.877 1.00 90.06 274 ARG A O 1
ATOM 2279 N N . THR A 1 275 ? -2.813 -21.066 1.086 1.00 92.06 275 THR A N 1
ATOM 2280 C CA . THR A 1 275 ? -3.536 -21.628 2.243 1.00 92.06 275 THR A CA 1
ATOM 2281 C C . THR A 1 275 ? -3.221 -20.860 3.524 1.00 92.06 275 THR A C 1
ATOM 2283 O O . THR A 1 275 ? -4.094 -20.698 4.377 1.00 92.06 275 THR A O 1
ATOM 2286 N N . ARG A 1 276 ? -1.996 -20.333 3.631 1.00 94.06 276 ARG A N 1
ATOM 2287 C CA . ARG A 1 276 ? -1.524 -19.540 4.768 1.00 94.06 276 ARG A CA 1
ATOM 2288 C C . ARG A 1 276 ? -1.708 -18.040 4.545 1.00 94.06 276 ARG A C 1
ATOM 2290 O O . ARG A 1 276 ? -2.150 -17.345 5.456 1.00 94.06 276 ARG A O 1
ATOM 2297 N N . THR A 1 277 ? -1.374 -17.550 3.356 1.00 95.81 277 THR A N 1
ATOM 2298 C CA . THR A 1 277 ? -1.275 -16.118 3.068 1.00 95.81 277 THR A CA 1
ATOM 2299 C C . THR A 1 277 ? -2.468 -15.625 2.252 1.00 95.81 277 THR A C 1
ATOM 2301 O O . THR A 1 277 ? -2.792 -16.177 1.199 1.00 95.81 277 THR A O 1
ATOM 2304 N N . LYS A 1 278 ? -3.116 -14.551 2.714 1.00 96.06 278 LYS A N 1
ATOM 2305 C CA . LYS A 1 278 ? -4.179 -13.853 1.973 1.00 96.06 278 LYS A CA 1
ATOM 2306 C C . LYS A 1 278 ? -3.587 -12.728 1.131 1.00 96.06 278 LYS A C 1
ATOM 2308 O O . LYS A 1 278 ? -2.792 -11.948 1.646 1.00 96.06 278 LYS A O 1
ATOM 2313 N N . LEU A 1 279 ? -3.986 -12.633 -0.138 1.00 96.00 279 LEU A N 1
ATOM 2314 C CA . LEU A 1 279 ? -3.507 -11.599 -1.058 1.00 96.00 279 LEU A CA 1
ATOM 2315 C C . LEU A 1 279 ? -4.617 -10.609 -1.396 1.00 96.00 279 LEU A C 1
ATOM 2317 O O . LEU A 1 279 ? -5.755 -10.995 -1.646 1.00 96.00 279 LEU A O 1
ATOM 2321 N N . PHE A 1 280 ? -4.241 -9.340 -1.454 1.00 96.31 280 PHE A N 1
ATOM 2322 C CA . PHE A 1 280 ? -5.055 -8.232 -1.919 1.00 96.31 280 PHE A CA 1
ATOM 2323 C C . PHE A 1 280 ? -4.222 -7.379 -2.874 1.00 96.31 280 PHE A C 1
ATOM 2325 O O . PHE A 1 280 ? -3.008 -7.251 -2.708 1.00 96.31 280 PHE A O 1
ATOM 2332 N N . PHE A 1 281 ? -4.882 -6.759 -3.845 1.00 95.69 281 PHE A N 1
ATOM 2333 C CA . PHE A 1 281 ? -4.274 -5.773 -4.731 1.00 95.69 281 PHE A CA 1
ATOM 2334 C C . PHE A 1 281 ? -5.157 -4.525 -4.754 1.00 95.69 281 PHE A C 1
ATOM 2336 O O . PHE A 1 281 ? -6.338 -4.594 -5.101 1.00 95.69 281 PHE A O 1
ATOM 2343 N N . MET A 1 282 ? -4.605 -3.380 -4.363 1.00 93.62 282 MET A N 1
ATOM 2344 C CA . MET A 1 282 ? -5.274 -2.093 -4.456 1.00 93.62 282 MET A CA 1
ATOM 2345 C C . MET A 1 282 ? -5.340 -1.685 -5.926 1.00 93.62 282 MET A C 1
ATOM 2347 O O . MET A 1 282 ? -4.327 -1.519 -6.599 1.00 93.62 282 MET A O 1
ATOM 2351 N N . SER A 1 283 ? -6.559 -1.542 -6.442 1.00 87.50 283 SER A N 1
ATOM 2352 C CA . SER A 1 283 ? -6.762 -1.065 -7.806 1.00 87.50 283 SER A CA 1
ATOM 2353 C C . SER A 1 283 ? -6.277 0.378 -7.976 1.00 87.50 283 SER A C 1
ATOM 2355 O O . SER A 1 283 ? -6.129 1.117 -7.008 1.00 87.50 283 SER A O 1
ATOM 2357 N N . LEU A 1 284 ? -6.162 0.802 -9.233 1.00 88.88 284 LEU A N 1
ATOM 2358 C CA . LEU A 1 284 ? -5.785 2.151 -9.658 1.00 88.88 284 LEU A CA 1
ATOM 2359 C C . LEU A 1 284 ? -6.430 3.253 -8.797 1.00 88.88 284 LEU A C 1
ATOM 2361 O O . LEU A 1 284 ? -7.648 3.446 -8.831 1.00 88.88 284 LEU A O 1
ATOM 2365 N N . SER A 1 285 ? -5.609 4.035 -8.099 1.00 85.50 285 SER A N 1
ATOM 2366 C CA . SER A 1 285 ? -6.088 5.264 -7.465 1.00 85.50 285 SER A CA 1
ATOM 2367 C C . SER A 1 285 ? -6.201 6.384 -8.508 1.00 85.50 285 SER A C 1
ATOM 2369 O O . SER A 1 285 ? -5.253 6.623 -9.265 1.00 85.50 285 SER A O 1
ATOM 2371 N N . PRO A 1 286 ? -7.347 7.078 -8.601 1.00 85.00 286 PRO A N 1
ATOM 2372 C CA . PRO A 1 286 ? -7.527 8.150 -9.569 1.00 85.00 286 PRO A CA 1
ATOM 2373 C C . PRO A 1 286 ? -6.739 9.404 -9.171 1.00 85.00 286 PRO A C 1
ATOM 2375 O O . PRO A 1 286 ? -6.815 9.870 -8.035 1.00 85.00 286 PRO A O 1
ATOM 2378 N N . TYR A 1 287 ? -6.064 10.028 -10.139 1.00 81.00 287 TYR A N 1
ATOM 2379 C CA . TYR A 1 287 ? -5.488 11.362 -9.967 1.00 81.00 287 TYR A CA 1
ATOM 2380 C C . TYR A 1 287 ? -6.424 12.429 -10.549 1.00 81.00 287 TYR A C 1
ATOM 2382 O O . TYR A 1 287 ? -7.032 12.240 -11.604 1.00 81.00 287 TYR A O 1
ATOM 2390 N N . HIS A 1 288 ? -6.520 13.575 -9.876 1.00 82.19 288 HIS A N 1
ATOM 2391 C CA . HIS A 1 288 ? -7.378 14.687 -10.282 1.00 82.19 288 HIS A CA 1
ATOM 2392 C C . HIS A 1 288 ? -6.520 15.934 -10.521 1.00 82.19 288 HIS A C 1
ATOM 2394 O O . HIS A 1 288 ? -6.102 16.587 -9.569 1.00 82.19 288 HIS A O 1
ATOM 2400 N N . SER A 1 289 ? -6.242 16.267 -11.786 1.00 74.25 289 SER A N 1
ATOM 2401 C CA . SER A 1 289 ? -5.556 17.513 -12.162 1.00 74.25 289 SER A CA 1
ATOM 2402 C C . SER A 1 289 ? -6.521 18.496 -12.834 1.00 74.25 289 SER A C 1
ATOM 2404 O O . SER A 1 289 ? -7.519 18.091 -13.433 1.00 74.25 289 SER A O 1
ATOM 2406 N N . VAL A 1 290 ? -6.230 19.799 -12.748 1.00 56.09 290 VAL A N 1
ATOM 2407 C CA . VAL A 1 290 ? -7.084 20.893 -13.267 1.00 56.09 290 VAL A CA 1
ATOM 2408 C C . VAL A 1 290 ? -7.464 20.699 -14.749 1.00 56.09 290 VAL A C 1
ATOM 2410 O O . VAL A 1 290 ? -8.588 20.995 -15.149 1.00 56.09 290 VAL A O 1
ATOM 2413 N N . TYR A 1 291 ? -6.582 20.098 -15.551 1.00 48.06 291 TYR A N 1
ATOM 2414 C CA . TYR A 1 291 ? -6.837 19.785 -16.963 1.00 48.06 291 TYR A CA 1
ATOM 2415 C C . TYR A 1 291 ? -7.904 18.697 -17.183 1.00 48.06 291 TYR A C 1
ATOM 2417 O O . TYR A 1 291 ? -8.637 18.746 -18.171 1.00 48.06 291 TYR A O 1
ATOM 2425 N N . VAL A 1 292 ? -8.043 17.740 -16.259 1.00 50.91 292 VAL A N 1
ATOM 2426 C CA . VAL A 1 292 ? -9.066 16.679 -16.335 1.00 50.91 292 VAL A CA 1
ATOM 2427 C C . VAL A 1 292 ? -10.468 17.256 -16.095 1.00 50.91 292 VAL A C 1
ATOM 2429 O O . VAL A 1 292 ? -11.424 16.855 -16.759 1.00 50.91 292 VAL A O 1
ATOM 2432 N N . TYR A 1 293 ? -10.590 18.251 -15.211 1.00 39.84 293 TYR A N 1
ATOM 2433 C CA . TYR A 1 293 ? -11.858 18.936 -14.935 1.00 39.84 293 TYR A CA 1
ATOM 2434 C C . TYR A 1 293 ? -12.351 19.775 -16.120 1.00 39.84 293 TYR A C 1
ATOM 2436 O O . TYR A 1 293 ? -13.533 19.715 -16.460 1.00 39.84 293 TYR A O 1
ATOM 2444 N N . TYR A 1 294 ? -11.455 20.500 -16.797 1.00 34.91 294 TYR A N 1
ATOM 2445 C CA . TYR A 1 294 ? -11.812 21.311 -17.968 1.00 34.91 294 TYR A CA 1
ATOM 2446 C C . TYR A 1 294 ? -12.372 20.456 -19.116 1.00 34.91 294 TYR A C 1
ATOM 2448 O O . TYR A 1 294 ? -13.368 20.817 -19.736 1.00 34.91 294 TYR A O 1
ATOM 2456 N N . PHE A 1 295 ? -11.797 19.273 -19.353 1.00 35.88 295 PHE A N 1
ATOM 2457 C CA . PHE A 1 295 ? -12.269 18.350 -20.393 1.00 35.88 295 PHE A CA 1
ATOM 2458 C C . PHE A 1 295 ? -13.674 17.784 -20.114 1.00 35.88 295 PHE A C 1
ATOM 2460 O O . PHE A 1 295 ? -14.435 17.515 -21.046 1.00 35.88 295 PHE A O 1
ATOM 2467 N N . LEU A 1 296 ? -14.032 17.604 -18.838 1.00 43.75 296 LEU A N 1
ATOM 2468 C CA . LEU A 1 296 ? -15.366 17.159 -18.424 1.00 43.75 296 LEU A CA 1
ATOM 2469 C C . LEU A 1 296 ? -16.404 18.286 -18.522 1.00 43.75 296 LEU A C 1
ATOM 2471 O O . LEU A 1 296 ? -17.530 18.031 -18.952 1.00 43.75 296 LEU A O 1
ATOM 2475 N N . LEU A 1 297 ? -16.018 19.523 -18.196 1.00 38.47 297 LEU A N 1
ATOM 2476 C CA . LEU A 1 297 ? -16.874 20.709 -18.311 1.00 38.47 297 LEU A CA 1
ATOM 2477 C C . LEU A 1 297 ? -17.154 21.087 -19.777 1.00 38.47 297 LEU A C 1
ATOM 2479 O O . LEU A 1 297 ? -18.301 21.349 -20.131 1.00 38.47 297 LEU A O 1
ATOM 2483 N N . MET A 1 298 ? -16.150 21.010 -20.657 1.00 36.03 298 MET A N 1
ATOM 2484 C CA . MET A 1 298 ? -16.287 21.335 -22.089 1.00 36.03 298 MET A CA 1
ATOM 2485 C C . MET A 1 298 ? -17.171 20.342 -22.870 1.00 36.03 298 MET A C 1
ATOM 2487 O O . MET A 1 298 ? -17.621 20.655 -23.968 1.00 36.03 298 MET A O 1
ATOM 2491 N N . LYS A 1 299 ? -17.463 19.153 -22.318 1.00 44.53 299 LYS A N 1
ATOM 2492 C CA . LYS A 1 299 ? -18.388 18.169 -22.919 1.00 44.53 299 LYS A CA 1
ATOM 2493 C C . LYS A 1 299 ? -19.856 18.328 -22.490 1.00 44.53 299 LYS A C 1
ATOM 2495 O O . LYS A 1 299 ? -20.654 17.432 -22.758 1.00 44.53 299 LYS A O 1
ATOM 2500 N N . GLY A 1 300 ? -20.227 19.429 -21.829 1.00 36.03 300 GLY A N 1
ATOM 2501 C CA . GLY A 1 300 ? -21.634 19.798 -21.611 1.00 36.03 300 GLY A CA 1
ATOM 2502 C C . GLY A 1 300 ? -22.456 18.818 -20.761 1.00 36.03 300 GLY A C 1
ATOM 2503 O O . GLY A 1 300 ? -23.678 18.801 -20.858 1.00 36.03 300 GLY A O 1
ATOM 2504 N N . LYS A 1 301 ? -21.822 17.984 -19.926 1.00 38.59 301 LYS A N 1
ATOM 2505 C CA . LYS A 1 301 ? -22.525 17.107 -18.973 1.00 38.59 301 LYS A CA 1
ATOM 2506 C C . LYS A 1 301 ? -22.581 17.752 -17.593 1.00 38.59 301 LYS A C 1
ATOM 2508 O O . LYS A 1 301 ? -21.892 17.328 -16.668 1.00 38.59 301 LYS A O 1
ATOM 2513 N N . THR A 1 302 ? -23.409 18.778 -17.453 1.00 43.62 302 THR A N 1
ATOM 2514 C CA . THR A 1 302 ? -23.832 19.287 -16.146 1.00 43.62 302 THR A CA 1
ATOM 2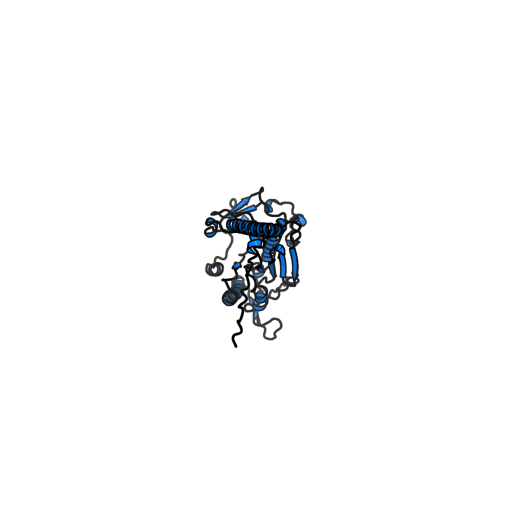515 C C . THR A 1 302 ? -24.976 18.427 -15.594 1.00 43.62 302 THR A C 1
ATOM 2517 O O . THR A 1 302 ? -25.829 17.937 -16.328 1.00 43.62 302 THR A O 1
ATOM 2520 N N . ASN A 1 303 ? -24.961 18.225 -14.274 1.00 36.28 303 ASN A N 1
ATOM 2521 C CA . ASN A 1 303 ? -25.996 17.575 -13.456 1.00 36.28 303 ASN A CA 1
ATOM 2522 C C . ASN A 1 303 ? -26.111 16.043 -13.547 1.00 36.28 303 ASN A C 1
ATOM 2524 O O . ASN A 1 303 ? -27.180 15.482 -13.764 1.00 36.28 303 ASN A O 1
ATOM 2528 N N . LYS A 1 304 ? -24.985 15.364 -13.309 1.00 32.47 304 LYS A N 1
ATOM 2529 C CA . LYS A 1 304 ? -24.837 14.129 -12.507 1.00 32.47 304 LYS A CA 1
ATOM 2530 C C . LYS A 1 304 ? -23.395 13.676 -12.698 1.00 32.47 304 LYS A C 1
ATOM 2532 O O . LYS A 1 304 ? -23.049 13.143 -13.751 1.00 32.47 304 LYS A O 1
ATOM 2537 N N . ILE A 1 305 ? -22.547 13.888 -11.693 1.00 32.34 305 ILE A N 1
ATOM 2538 C CA . ILE A 1 305 ? -21.200 13.313 -11.677 1.00 32.34 305 ILE A CA 1
ATOM 2539 C C . ILE A 1 305 ? -21.370 11.797 -11.506 1.00 32.34 305 ILE A C 1
ATOM 2541 O O . ILE A 1 305 ? -21.349 11.264 -10.402 1.00 32.34 305 ILE A O 1
ATOM 2545 N N . LYS A 1 306 ? -21.597 11.080 -12.611 1.00 26.33 306 LYS A N 1
ATOM 2546 C CA . LYS A 1 306 ? -21.273 9.657 -12.676 1.00 26.33 306 LYS A CA 1
ATOM 2547 C C . LYS A 1 306 ? -19.754 9.603 -12.723 1.00 26.33 306 LYS A C 1
ATOM 2549 O O . LYS A 1 306 ? -19.167 9.899 -13.762 1.00 26.33 306 LYS A O 1
ATOM 2554 N N . ILE A 1 307 ? -19.139 9.258 -11.595 1.00 31.67 307 ILE A N 1
ATOM 2555 C CA . ILE A 1 307 ? -17.729 8.877 -11.523 1.00 31.67 307 ILE A CA 1
ATOM 2556 C C . ILE A 1 307 ? -17.587 7.647 -12.422 1.00 31.67 307 ILE A C 1
ATOM 2558 O O . ILE A 1 307 ? -17.852 6.519 -12.016 1.00 31.67 307 ILE A O 1
ATOM 2562 N N . LYS A 1 308 ? -17.258 7.864 -13.695 1.00 23.48 308 LYS A N 1
ATOM 2563 C CA . LYS A 1 308 ? -16.866 6.783 -14.586 1.00 23.48 308 LYS A CA 1
ATOM 2564 C C . LYS A 1 308 ? -15.395 6.551 -14.286 1.00 23.48 308 LYS A C 1
ATOM 2566 O O . LYS A 1 308 ? -14.539 7.221 -14.853 1.00 23.48 308 LYS A O 1
ATOM 2571 N N . ILE A 1 309 ? -15.125 5.657 -13.335 1.00 29.73 309 ILE A N 1
ATOM 2572 C CA . ILE A 1 309 ? -13.789 5.095 -13.147 1.00 29.73 309 ILE A CA 1
ATOM 2573 C C . ILE A 1 309 ? -13.413 4.531 -14.511 1.00 29.73 309 ILE A C 1
ATOM 2575 O O . ILE A 1 309 ? -14.058 3.606 -15.009 1.00 29.73 309 ILE A O 1
ATOM 2579 N N . GLN A 1 310 ? -12.439 5.149 -15.171 1.00 26.16 310 GLN A N 1
ATOM 2580 C CA . GLN A 1 310 ? -11.909 4.647 -16.427 1.00 26.16 310 GLN A CA 1
ATOM 2581 C C . GLN A 1 310 ? -10.999 3.465 -16.085 1.00 26.16 310 GLN A C 1
ATOM 2583 O O . GLN A 1 310 ? -9.778 3.553 -16.143 1.00 26.16 310 GLN A O 1
ATOM 2588 N N . GLY A 1 311 ? -11.625 2.375 -15.634 1.00 29.91 311 GLY A N 1
ATOM 2589 C CA . GLY A 1 311 ? -10.996 1.073 -15.535 1.00 29.91 311 GLY A CA 1
ATOM 2590 C C . GLY A 1 311 ? -10.601 0.636 -16.936 1.00 29.91 311 GLY A C 1
ATOM 2591 O O . GLY A 1 311 ? -11.345 0.855 -17.897 1.00 29.91 311 GLY A O 1
ATOM 2592 N N . LEU A 1 312 ? -9.398 0.079 -17.048 1.00 33.84 312 LEU A N 1
ATOM 2593 C CA . LEU A 1 312 ? -8.902 -0.581 -18.247 1.00 33.84 312 LEU A CA 1
ATOM 2594 C C . LEU A 1 312 ? -10.025 -1.394 -18.900 1.00 33.84 312 LEU A C 1
ATOM 2596 O O . LEU A 1 312 ? -10.564 -2.323 -18.306 1.00 33.84 312 LEU A O 1
ATOM 2600 N N . HIS A 1 313 ? -10.366 -1.045 -20.140 1.00 29.47 313 HIS A N 1
ATOM 2601 C CA . HIS A 1 313 ? -11.362 -1.757 -20.940 1.00 29.47 313 HIS A CA 1
ATOM 2602 C C . HIS A 1 313 ? -10.858 -3.124 -21.443 1.00 29.47 313 HIS A C 1
ATOM 2604 O O . HIS A 1 313 ? -11.479 -3.718 -22.323 1.00 29.47 313 HIS A O 1
ATOM 2610 N N . ASP A 1 314 ? -9.763 -3.641 -20.882 1.00 30.47 314 ASP A N 1
ATOM 2611 C CA . ASP A 1 314 ? -9.163 -4.900 -21.294 1.00 30.47 314 ASP A CA 1
ATOM 2612 C C . ASP A 1 314 ? -9.606 -6.030 -20.357 1.00 30.47 314 ASP A C 1
ATOM 2614 O O . ASP A 1 314 ? -9.038 -6.264 -19.286 1.00 30.47 314 ASP A O 1
ATOM 2618 N N . ARG A 1 315 ? -10.683 -6.720 -20.754 1.00 26.78 315 ARG A N 1
ATOM 2619 C CA . ARG A 1 315 ? -11.309 -7.822 -20.000 1.00 26.78 315 ARG A CA 1
ATOM 2620 C C . ARG A 1 315 ? -10.351 -8.989 -19.706 1.00 26.78 315 ARG A C 1
ATOM 2622 O O . ARG A 1 315 ? -10.703 -9.845 -18.901 1.00 26.78 315 ARG A O 1
ATOM 2629 N N . LYS A 1 316 ? -9.159 -9.034 -20.317 1.00 27.42 316 LYS A N 1
ATOM 2630 C CA . LYS A 1 316 ? -8.123 -10.033 -20.011 1.00 27.42 316 LYS A CA 1
ATOM 2631 C C . LYS A 1 316 ? -7.328 -9.725 -18.738 1.00 27.42 316 LYS A C 1
ATOM 2633 O O . LYS A 1 316 ? -7.004 -10.657 -18.015 1.00 27.42 316 LYS A O 1
ATOM 2638 N N . MET A 1 317 ? -7.087 -8.454 -18.410 1.00 27.08 317 MET A N 1
ATOM 2639 C CA . MET A 1 317 ? -6.300 -8.074 -17.223 1.00 27.08 317 MET A CA 1
ATOM 2640 C C . MET A 1 317 ? -7.095 -8.164 -15.920 1.00 27.08 317 MET A C 1
ATOM 2642 O O . MET A 1 317 ? -6.559 -8.538 -14.882 1.00 27.08 317 MET A O 1
ATOM 2646 N N . ALA A 1 318 ? -8.399 -7.888 -15.977 1.00 24.84 318 ALA A N 1
ATOM 2647 C CA . ALA A 1 318 ? -9.281 -7.992 -14.815 1.00 24.84 318 ALA A CA 1
ATOM 2648 C C . ALA A 1 318 ? -9.445 -9.435 -14.298 1.00 24.84 318 ALA A C 1
ATOM 2650 O O . ALA A 1 318 ? -9.841 -9.622 -13.153 1.00 24.84 318 ALA A O 1
ATOM 2651 N N . LYS A 1 319 ? -9.126 -10.448 -15.118 1.00 25.97 319 LYS A N 1
ATOM 2652 C CA . LYS A 1 319 ? -9.266 -11.863 -14.749 1.00 25.97 319 LYS A CA 1
ATOM 2653 C C . LYS A 1 319 ? -8.123 -12.384 -13.866 1.00 25.97 319 LYS A C 1
ATOM 2655 O O . LYS A 1 319 ? -8.309 -13.395 -13.212 1.00 25.97 319 LYS A O 1
ATOM 2660 N N . MET A 1 320 ? -6.976 -11.698 -13.819 1.00 28.09 320 MET A N 1
ATOM 2661 C CA . MET A 1 320 ? -5.828 -12.097 -12.985 1.00 28.09 320 MET A CA 1
ATOM 2662 C C . MET A 1 320 ? -5.880 -11.557 -11.548 1.00 28.09 320 MET A C 1
ATOM 2664 O O . MET A 1 320 ? -5.056 -11.939 -10.727 1.00 28.09 320 MET A O 1
ATOM 2668 N N . LEU A 1 321 ? -6.813 -10.653 -11.228 1.00 28.69 321 LEU A N 1
ATOM 2669 C CA . LEU A 1 321 ? -6.769 -9.878 -9.978 1.00 28.69 321 LEU A CA 1
ATOM 2670 C C . LEU A 1 321 ? -7.812 -10.281 -8.925 1.00 28.69 321 LEU A C 1
ATOM 2672 O O . LEU A 1 321 ? -7.857 -9.654 -7.869 1.00 28.69 321 LEU A O 1
ATOM 2676 N N . VAL A 1 322 ? -8.629 -11.308 -9.169 1.00 25.56 322 VAL A N 1
ATOM 2677 C CA . VAL A 1 322 ? -9.606 -11.806 -8.189 1.00 25.56 322 VAL A CA 1
ATOM 2678 C C . VAL A 1 322 ? -9.767 -13.317 -8.346 1.00 25.56 322 VAL A C 1
ATOM 2680 O O . VAL A 1 322 ? -10.556 -13.749 -9.177 1.00 25.56 322 VAL A O 1
ATOM 2683 N N . GLU A 1 323 ? -9.009 -14.080 -7.553 1.00 24.72 323 GLU A N 1
ATOM 2684 C CA . GLU A 1 323 ? -9.333 -15.419 -7.022 1.00 24.72 323 GLU A CA 1
ATOM 2685 C C . GLU A 1 323 ? -8.422 -15.732 -5.814 1.00 24.72 323 GLU A C 1
ATOM 2687 O O . GLU A 1 323 ? -7.203 -15.414 -5.845 1.00 24.72 323 GLU A O 1
#

Secondary structure (DSSP, 8-state):
---PPPP-------------HHHHHHHHHHHHHHHHHHHHHHHHHHHHSPPHHHHT--TTSEEEEE-TTT--SS-GGG-TT--GGG-TTTTT----GGGGEEEEESS-PPPPP-HHHHHHHTTT-EEEEEESHHHHHHHHHHHHHHHHTS-TTS-EEEEEETTEEEEEEGGGTEEEEEEE-TTSS-BTT--GGG---SS-EE-TT--HHHHHHHTT-SEEEE---GGGGSS-EEEEES-TT-TT-EEEEE--HHHHHHHHHHHHHHHHHHH--TTT-EEEE---PPP--HHHHHHHHTTT--S---------S-TTTGGGS--

Radius of gyration: 29.19 Å; chains: 1; bounding box: 55×103×90 Å

Organism: NCBI:txid158383

Foldseek 3Di:
DDDDDDDDDDDDDPDPDDPDPVVVVVVVVVVVVVVVVVVVVVVLVVVQDDDPQVVPFPQPAFDKDFAPPCWDLFDLVPQPLRDPVRSVVVVPDPPPSVRRIDTQTPRDGDDRDDLVSVLLVQQLFEEEEEAAVVSVVVLSVNSSSNVRNDDPPFDWDWDDDQFKIWIARPVRRGIYMYGYDHLLADWPQRGPVRNPDPAIEGELQGNVVPCVVPLRGQEYEYEYDPVLPDQKHWYWDDDPPDPPIDIDIDRPSVVSSVSNVVNVLVCCVPRHDVVRHHYAYDDDDDDDDPVVVVVVVVVPDPDDPPVPPPDPPDPVVVVSHDD